Protein AF-A0A350J8J7-F1 (afdb_monomer_lite)

Sequence (220 aa):
MSDLDKEILKDENKIEEAATEAVEKVAEPVVEPVVEKVAEAAAPVAEATPVVEPVVPVTPVVPVVPVTPEPSAAPVQAAPVAPNPADLKKQQKAEQKAAKQAAKKEAKKQKKMEKLSALQDKIDACPREYKPVSTSKYFWFGVLSFLPVIGLLFTLITSIVPRNRNVKNFERAILVYYIIGIILALIAAIVFGFFFPDIAGDLALAGEYFLSDILAAFGL

Secondary structure (DSSP, 8-state):
--HHHHHHHHHHHHHHHHHHHHHHTT----------------------PPP--PPPP------------------------PPPHHHHHHHHHHHHHHHHHHHHHHHHHHHHHHHHHHHHHHHHHS-TTT----HHHHHHHHHHTTSTTHHHHHHHHHHHS-S-HHHHHHHHHHHHHHHHHHHHHHHHHHHHHHH-HHHHHHHHHHHHHHHHHHHHHTT-

Foldseek 3Di:
DDPVVVVVVVVVVVVVVVVVVVVVVPPDDDDDDDDDDDDDDDDDDDDDDDDDDDDDDDDDDDDDDDDDDDDDDDDDDDDPPDDDPVVVVVVVVVVVVVVVVVVVVVVVVVVVVVVVVVVVVVLVPDDPQARDDDPVVLVVLVVQLVPPPRNLVVLVCQLPPDSHPVSNVSSVVSVVVVVVVVVVVVVVLVVCCVVPVVVSVVVVVVVVVVVVVVCVVVVD

Radius of gyration: 36.57 Å; chains: 1; bounding box: 90×92×70 Å

pLDDT: mean 73.04, std 22.28, range [28.84, 96.62]

Structure (mmCIF, N/CA/C/O backbone):
data_AF-A0A350J8J7-F1
#
_entry.id   AF-A0A350J8J7-F1
#
loop_
_atom_site.group_PDB
_atom_site.id
_atom_site.type_symbol
_atom_site.label_atom_id
_atom_site.label_alt_id
_atom_site.label_comp_id
_atom_site.label_asym_id
_atom_site.label_entity_id
_atom_site.label_seq_id
_atom_site.pdbx_PDB_ins_code
_atom_site.Cartn_x
_atom_site.Cartn_y
_atom_site.Cartn_z
_atom_site.occupancy
_atom_site.B_iso_or_equiv
_atom_site.auth_seq_id
_atom_site.auth_comp_id
_atom_site.auth_asym_id
_atom_site.auth_atom_id
_atom_site.pdbx_PDB_model_num
ATOM 1 N N . MET A 1 1 ? 17.538 -36.735 16.986 1.00 52.78 1 MET A N 1
ATOM 2 C CA . MET A 1 1 ? 16.287 -35.968 16.846 1.00 52.78 1 MET A CA 1
ATOM 3 C C . MET A 1 1 ? 15.671 -35.907 18.224 1.00 52.78 1 MET A C 1
ATOM 5 O O . MET A 1 1 ? 15.251 -36.936 18.742 1.00 52.78 1 MET A O 1
ATOM 9 N N . SER A 1 2 ? 15.841 -34.759 18.864 1.00 58.22 2 SER A N 1
ATOM 10 C CA . SER A 1 2 ? 15.490 -34.482 20.259 1.00 58.22 2 SER A CA 1
ATOM 11 C C . SER A 1 2 ? 13.974 -34.436 20.427 1.00 58.22 2 SER A C 1
ATOM 13 O O . SER A 1 2 ? 13.268 -34.100 19.481 1.00 58.22 2 SER A O 1
ATOM 15 N N . ASP A 1 3 ? 13.460 -34.723 21.624 1.00 58.66 3 ASP A N 1
ATOM 16 C CA . ASP A 1 3 ? 12.018 -34.635 21.913 1.00 58.66 3 ASP A CA 1
ATOM 17 C C . ASP A 1 3 ? 11.432 -33.233 21.643 1.00 58.66 3 ASP A C 1
ATOM 19 O O . ASP A 1 3 ? 10.264 -33.117 21.282 1.00 58.66 3 ASP A O 1
ATOM 23 N N . LEU A 1 4 ? 12.273 -32.191 21.671 1.00 55.25 4 LEU A N 1
ATOM 24 C CA . LEU A 1 4 ? 11.923 -30.825 21.263 1.00 55.25 4 LEU A CA 1
ATOM 25 C C . LEU A 1 4 ? 11.538 -30.711 19.775 1.00 55.25 4 LEU A C 1
ATOM 27 O O . LEU A 1 4 ? 10.639 -29.953 19.423 1.00 55.25 4 LEU A O 1
ATOM 31 N N . ASP A 1 5 ? 12.180 -31.488 18.898 1.00 59.91 5 ASP A N 1
ATOM 32 C CA . ASP A 1 5 ? 11.921 -31.442 17.453 1.00 59.91 5 ASP A CA 1
ATOM 33 C C . ASP A 1 5 ? 10.560 -32.072 17.116 1.00 59.91 5 ASP A C 1
ATOM 35 O O . ASP A 1 5 ? 9.917 -31.710 16.132 1.00 59.91 5 ASP A O 1
ATOM 39 N N . LYS A 1 6 ? 10.090 -33.005 17.957 1.00 59.75 6 LYS A N 1
ATOM 40 C CA . LYS A 1 6 ? 8.782 -33.655 17.800 1.00 59.75 6 LYS A CA 1
ATOM 41 C C . LYS A 1 6 ? 7.627 -32.785 18.287 1.00 59.75 6 LYS A C 1
ATOM 43 O O . LYS A 1 6 ? 6.533 -32.913 17.744 1.00 59.75 6 LYS A O 1
ATOM 48 N N . GLU A 1 7 ? 7.842 -31.925 19.282 1.00 59.16 7 GLU A N 1
ATOM 49 C CA . GLU A 1 7 ? 6.815 -30.974 19.730 1.00 59.16 7 GLU A CA 1
ATOM 50 C C . GLU A 1 7 ? 6.611 -29.843 18.719 1.00 59.16 7 GLU A C 1
ATOM 52 O O . GLU A 1 7 ? 5.468 -29.537 18.387 1.00 59.16 7 GLU A O 1
ATOM 57 N N . ILE A 1 8 ? 7.691 -29.317 18.130 1.00 56.97 8 ILE A N 1
ATOM 58 C CA . ILE A 1 8 ? 7.609 -28.260 17.108 1.00 56.97 8 ILE A CA 1
ATOM 59 C C . ILE A 1 8 ? 6.834 -28.746 15.870 1.00 56.97 8 ILE A C 1
ATOM 61 O O . ILE A 1 8 ? 5.927 -28.063 15.400 1.00 56.97 8 ILE A O 1
ATOM 65 N N . LEU A 1 9 ? 7.093 -29.976 15.409 1.00 58.12 9 LEU A N 1
ATOM 66 C CA . LEU A 1 9 ? 6.351 -30.589 14.295 1.00 58.12 9 LEU A CA 1
ATOM 67 C C . LEU A 1 9 ? 4.872 -30.863 14.619 1.00 58.12 9 LEU A C 1
ATOM 69 O O . LEU A 1 9 ? 4.034 -30.944 13.718 1.00 58.12 9 LEU A O 1
ATOM 73 N N . LYS A 1 10 ? 4.529 -31.035 15.900 1.00 59.16 10 LYS A N 1
ATOM 74 C CA . LYS A 1 10 ? 3.146 -31.272 16.330 1.00 59.16 10 LYS A CA 1
ATOM 75 C C . LYS A 1 10 ? 2.338 -29.977 16.371 1.00 59.16 10 LYS A C 1
ATOM 77 O O . LYS A 1 10 ? 1.145 -30.005 16.067 1.00 59.16 10 LYS A O 1
ATOM 82 N N . ASP A 1 11 ? 2.988 -28.864 16.697 1.00 58.16 11 ASP A N 1
ATOM 83 C CA . ASP A 1 11 ? 2.373 -27.540 16.674 1.00 58.16 11 ASP A CA 1
ATOM 84 C C . ASP A 1 11 ? 2.196 -27.007 15.243 1.00 58.16 11 ASP A C 1
ATOM 86 O O . ASP A 1 11 ? 1.165 -26.400 14.958 1.00 58.16 11 ASP A O 1
ATOM 90 N N . GLU A 1 12 ? 3.110 -27.304 14.311 1.00 58.38 12 GLU A N 1
ATOM 91 C CA . GLU A 1 12 ? 2.966 -26.908 12.897 1.00 58.38 12 GLU A CA 1
ATOM 92 C C . GLU A 1 12 ? 1.774 -27.595 12.206 1.00 58.38 12 GLU A C 1
ATOM 94 O O . GLU A 1 12 ? 0.941 -26.917 11.604 1.00 58.38 12 GLU A O 1
ATOM 99 N N . ASN A 1 13 ? 1.603 -28.910 12.387 1.00 59.44 13 ASN A N 1
ATOM 100 C CA . ASN A 1 13 ? 0.469 -29.644 11.803 1.00 59.44 13 ASN A CA 1
ATOM 101 C C . ASN A 1 13 ? -0.892 -29.182 12.355 1.00 59.44 13 ASN A C 1
ATOM 103 O O . ASN A 1 13 ? -1.894 -29.175 11.642 1.00 59.44 13 ASN A O 1
ATOM 107 N N . LYS A 1 14 ? -0.936 -28.747 13.619 1.00 58.66 14 LYS A N 1
ATOM 108 C CA . LYS A 1 14 ? -2.163 -28.240 14.251 1.00 58.66 14 LYS A CA 1
ATOM 109 C C . LYS A 1 14 ? -2.559 -26.853 13.731 1.00 58.66 14 LYS A C 1
ATOM 111 O O . LYS A 1 14 ? -3.736 -26.493 13.765 1.00 58.66 14 LYS A O 1
ATOM 116 N N . ILE A 1 15 ? -1.587 -26.068 13.265 1.00 58.16 15 ILE A N 1
ATOM 117 C CA . ILE A 1 15 ? -1.818 -24.747 12.673 1.00 58.16 15 ILE A CA 1
ATOM 118 C C . ILE A 1 15 ? -2.313 -24.882 11.225 1.00 58.16 15 ILE A C 1
ATOM 120 O O . ILE A 1 15 ? -3.185 -24.111 10.823 1.00 58.16 15 ILE A O 1
ATOM 124 N N . GLU A 1 16 ? -1.831 -25.872 10.466 1.00 58.66 16 GLU A N 1
ATOM 125 C CA . GLU A 1 16 ? -2.330 -26.142 9.109 1.00 58.66 16 GLU A CA 1
ATOM 126 C C . GLU A 1 16 ? -3.774 -26.663 9.106 1.00 58.66 16 GLU A C 1
ATOM 128 O O . GLU A 1 16 ? -4.594 -26.153 8.344 1.00 58.66 16 GLU A O 1
ATOM 133 N N . GLU A 1 17 ? -4.129 -27.579 10.015 1.00 58.22 17 GLU A N 1
ATOM 134 C CA . GLU A 1 17 ? -5.491 -28.132 10.108 1.00 58.22 17 GLU A CA 1
ATOM 135 C C . GLU A 1 17 ? -6.536 -27.044 10.444 1.00 58.22 17 GLU A C 1
ATOM 137 O O . GLU A 1 17 ? -7.611 -26.976 9.837 1.00 58.22 17 GLU A O 1
ATOM 142 N N . ALA A 1 18 ? -6.181 -26.111 11.337 1.00 55.72 18 ALA A N 1
ATOM 143 C CA . ALA A 1 18 ? -7.028 -24.973 11.702 1.00 55.72 18 ALA A CA 1
ATOM 144 C C . ALA A 1 18 ? -7.159 -23.924 10.579 1.00 55.72 18 ALA A C 1
ATOM 146 O O . ALA A 1 18 ? -8.168 -23.218 10.503 1.00 55.72 18 ALA A O 1
ATOM 147 N N . ALA A 1 19 ? -6.156 -23.809 9.703 1.00 53.38 19 ALA A N 1
ATOM 148 C CA . ALA A 1 19 ? -6.194 -22.903 8.559 1.00 53.38 19 ALA A CA 1
ATOM 149 C C . ALA A 1 19 ? -7.082 -23.449 7.429 1.00 53.38 19 ALA A C 1
ATOM 151 O O . ALA A 1 19 ? -7.817 -22.678 6.812 1.00 53.38 19 ALA A O 1
ATOM 152 N N . THR A 1 20 ? -7.084 -24.764 7.199 1.00 56.78 20 THR A N 1
ATOM 153 C CA . THR A 1 20 ? -7.963 -25.402 6.208 1.00 56.78 20 THR A CA 1
ATOM 154 C C . THR A 1 20 ? -9.441 -25.349 6.603 1.00 56.78 20 THR A C 1
ATOM 156 O O . THR A 1 20 ? -10.277 -25.024 5.761 1.00 56.78 20 THR A O 1
ATOM 159 N N . GLU A 1 21 ? -9.774 -25.529 7.888 1.00 55.16 21 GLU A N 1
ATOM 160 C CA . GLU A 1 21 ? -11.167 -25.439 8.367 1.00 55.16 21 GLU A CA 1
ATOM 161 C C . GLU A 1 21 ? -11.744 -24.010 8.256 1.00 55.16 21 GLU A C 1
ATOM 163 O O . GLU A 1 21 ? -12.949 -23.809 8.080 1.00 55.16 21 GLU A O 1
ATOM 168 N N . ALA A 1 22 ? -10.885 -22.988 8.332 1.00 53.41 22 ALA A N 1
ATOM 169 C CA . ALA A 1 22 ? -11.286 -21.590 8.196 1.00 53.41 22 ALA A CA 1
ATOM 170 C C . ALA A 1 22 ? -11.559 -21.177 6.738 1.00 53.41 22 ALA A C 1
ATOM 172 O O . ALA A 1 22 ? -12.365 -20.276 6.506 1.00 53.41 22 ALA A O 1
ATOM 173 N N . VAL A 1 23 ? -10.921 -21.830 5.760 1.00 56.59 23 VAL A N 1
ATOM 174 C CA . VAL A 1 23 ? -11.115 -21.541 4.328 1.00 56.59 23 VAL A CA 1
ATOM 175 C C . VAL A 1 23 ? -12.390 -22.203 3.792 1.00 56.59 23 VAL A C 1
ATOM 177 O O . VAL A 1 23 ? -13.083 -21.606 2.971 1.00 56.59 23 VAL A O 1
ATOM 180 N N . GLU A 1 24 ? -12.774 -23.369 4.319 1.00 54.50 24 GLU A N 1
ATOM 181 C CA . GLU A 1 24 ? -13.994 -24.082 3.903 1.00 54.50 24 GLU A CA 1
ATOM 182 C C . GLU A 1 24 ? -15.292 -23.363 4.326 1.00 54.50 24 GLU A C 1
ATOM 184 O O . GLU A 1 24 ? -16.303 -23.437 3.634 1.00 54.50 24 GLU A O 1
ATOM 189 N N . LYS A 1 25 ? -15.269 -22.567 5.405 1.00 49.62 25 LYS A N 1
ATOM 190 C CA . LYS A 1 25 ? -16.448 -21.817 5.893 1.00 49.62 25 LYS A CA 1
ATOM 191 C C . LYS A 1 25 ? -16.726 -20.490 5.172 1.00 49.62 25 LYS A C 1
ATOM 193 O O . LYS A 1 25 ? -17.724 -19.844 5.485 1.00 49.62 25 LYS A O 1
ATOM 198 N N . VAL A 1 26 ? -15.868 -20.054 4.246 1.00 50.62 26 VAL A N 1
ATOM 199 C CA . VAL A 1 26 ? -15.986 -18.739 3.572 1.00 50.62 26 VAL A CA 1
ATOM 200 C C . VAL A 1 26 ? -16.411 -18.864 2.100 1.00 50.62 26 VAL A C 1
ATOM 202 O O . VAL A 1 26 ? -16.720 -17.865 1.453 1.00 50.62 26 VAL A O 1
ATOM 205 N N . ALA A 1 27 ? -16.498 -20.082 1.568 1.00 47.88 27 ALA A N 1
ATOM 206 C CA . ALA A 1 27 ? -16.893 -20.329 0.188 1.00 47.88 27 ALA A CA 1
ATOM 207 C C . ALA A 1 27 ? -18.404 -20.593 0.063 1.00 47.88 27 ALA A C 1
ATOM 209 O O . ALA A 1 27 ? -18.808 -21.740 -0.042 1.00 47.88 27 ALA A O 1
ATOM 210 N N . GLU A 1 28 ? -19.231 -19.542 0.039 1.00 43.09 28 GLU A N 1
ATOM 211 C CA . GLU A 1 28 ? -20.456 -19.504 -0.784 1.00 43.09 28 GLU A CA 1
ATOM 212 C C . GLU A 1 28 ? -20.940 -18.043 -1.003 1.00 43.09 28 GLU A C 1
ATOM 214 O O . GLU A 1 28 ? -20.722 -17.185 -0.143 1.00 43.09 28 GLU A O 1
ATOM 219 N N . PRO A 1 29 ? -21.505 -17.710 -2.184 1.00 48.25 29 PRO A N 1
ATOM 220 C CA . PRO A 1 29 ? -21.285 -16.423 -2.850 1.00 48.25 29 PRO A CA 1
ATOM 221 C C . PRO A 1 29 ? -22.453 -15.430 -2.721 1.00 48.25 29 PRO A C 1
ATOM 223 O O . PRO A 1 29 ? -23.619 -15.815 -2.724 1.00 48.25 29 PRO A O 1
ATOM 226 N N . VAL A 1 30 ? -22.152 -14.126 -2.740 1.00 35.06 30 VAL A N 1
ATOM 227 C CA . VAL A 1 30 ? -23.138 -13.078 -3.062 1.00 35.06 30 VAL A CA 1
ATOM 228 C C . VAL A 1 30 ? -22.638 -12.310 -4.280 1.00 35.06 30 VAL A C 1
ATOM 230 O O . VAL A 1 30 ? -21.729 -11.488 -4.194 1.00 35.06 30 VAL A O 1
ATOM 233 N N . VAL A 1 31 ? -23.235 -12.634 -5.424 1.00 44.94 31 VAL A N 1
ATOM 234 C CA . VAL A 1 31 ? -23.129 -11.914 -6.693 1.00 44.94 31 VAL A CA 1
ATOM 235 C C . VAL A 1 31 ? -24.450 -11.183 -6.895 1.00 44.94 31 VAL A C 1
ATOM 237 O O . VAL A 1 31 ? -25.472 -11.850 -7.000 1.00 44.94 31 VAL A O 1
ATOM 240 N N . GLU A 1 32 ? -24.431 -9.856 -7.023 1.00 43.59 32 GLU A N 1
ATOM 241 C CA . GLU A 1 32 ? -25.432 -9.122 -7.811 1.00 43.59 32 GLU A CA 1
ATOM 242 C C . GLU A 1 32 ? -24.748 -7.967 -8.586 1.00 43.59 32 GLU A C 1
ATOM 244 O O . GLU A 1 32 ? -23.938 -7.244 -7.996 1.00 43.59 32 GLU A O 1
ATOM 249 N N . PRO A 1 33 ? -25.011 -7.813 -9.904 1.00 52.56 33 PRO A N 1
ATOM 250 C CA . PRO A 1 33 ? -24.432 -6.780 -10.775 1.00 52.56 33 PRO A CA 1
ATOM 251 C C . PRO A 1 33 ? -25.429 -5.633 -11.082 1.00 52.56 33 PRO A C 1
ATOM 253 O O . PRO A 1 33 ? -26.502 -5.593 -10.492 1.00 52.56 33 PRO A O 1
ATOM 256 N N . VAL A 1 34 ? -25.091 -4.777 -12.073 1.00 32.94 34 VAL A N 1
ATOM 257 C CA . VAL A 1 34 ? -25.872 -3.679 -12.729 1.00 32.94 34 VAL A CA 1
ATOM 258 C C . VAL A 1 34 ? -25.389 -2.277 -12.283 1.00 32.94 34 VAL A C 1
ATOM 260 O O . VAL A 1 34 ? -25.820 -1.759 -11.261 1.00 32.94 34 VAL A O 1
ATOM 263 N N . VAL A 1 35 ? -24.308 -1.702 -12.850 1.00 36.72 35 VAL A N 1
ATOM 264 C CA . VAL A 1 35 ? -24.212 -0.914 -14.120 1.00 36.72 35 VAL A CA 1
ATOM 265 C C . VAL A 1 35 ? -25.431 0.017 -14.284 1.00 36.72 35 VAL A C 1
ATOM 267 O O . VAL A 1 35 ? -26.544 -0.464 -14.367 1.00 36.72 35 VAL A O 1
ATOM 270 N N . GLU A 1 36 ? -25.351 1.351 -14.263 1.00 34.03 36 GLU A N 1
ATOM 271 C CA . GLU A 1 36 ? -25.039 2.178 -15.440 1.00 34.03 36 GLU A CA 1
ATOM 272 C C . GLU A 1 36 ? -25.497 3.633 -15.154 1.00 34.03 36 GLU A C 1
ATOM 274 O O . GLU A 1 36 ? -26.687 3.860 -14.943 1.00 34.03 36 GLU A O 1
ATOM 279 N N . LYS A 1 37 ? -24.581 4.616 -15.120 1.00 31.23 37 LYS A N 1
ATOM 280 C CA . LYS A 1 37 ? -24.740 5.945 -15.760 1.00 31.23 37 LYS A CA 1
ATOM 281 C C . LYS A 1 37 ? -23.500 6.818 -15.542 1.00 31.23 37 LYS A C 1
ATOM 283 O O . LYS A 1 37 ? -23.357 7.503 -14.533 1.00 31.23 37 LYS A O 1
ATOM 288 N N . VAL A 1 38 ? -22.630 6.813 -16.545 1.00 35.03 38 VAL A N 1
ATOM 289 C CA . VAL A 1 38 ? -21.702 7.904 -16.850 1.00 35.03 38 VAL A CA 1
ATOM 290 C C . VAL A 1 38 ? -22.129 8.447 -18.209 1.00 35.03 38 VAL A C 1
ATOM 292 O O . VAL A 1 38 ? -22.192 7.682 -19.164 1.00 35.03 38 VAL A O 1
ATOM 295 N N . ALA A 1 39 ? -22.444 9.737 -18.267 1.00 29.66 39 ALA A N 1
ATOM 296 C CA . ALA A 1 39 ? -22.345 10.609 -19.440 1.00 29.66 39 ALA A CA 1
ATOM 297 C C . ALA A 1 39 ? -22.513 12.044 -18.896 1.00 29.66 39 ALA A C 1
ATOM 299 O O . ALA A 1 39 ? -23.528 12.332 -18.267 1.00 29.66 39 ALA A O 1
ATOM 300 N N . GLU A 1 40 ? -21.443 12.847 -18.839 1.00 30.19 40 GLU A N 1
ATOM 301 C CA . GLU A 1 40 ? -21.053 13.794 -19.912 1.00 30.19 40 GLU A CA 1
ATOM 302 C C . GLU A 1 40 ? -21.729 15.167 -19.655 1.00 30.19 40 GLU A C 1
ATOM 304 O O . GLU A 1 40 ? -22.917 15.206 -19.374 1.00 30.19 40 GLU A O 1
ATOM 309 N N . ALA A 1 41 ? -21.110 16.351 -19.645 1.00 28.84 41 ALA A N 1
ATOM 310 C CA . ALA A 1 41 ? -19.789 16.851 -20.018 1.00 28.84 41 ALA A CA 1
ATOM 311 C C . ALA A 1 41 ? -19.555 18.251 -19.390 1.00 28.84 41 ALA A C 1
ATOM 313 O O . ALA A 1 41 ? -20.480 18.885 -18.887 1.00 28.84 41 ALA A O 1
ATOM 314 N N . ALA A 1 42 ? -18.321 18.734 -19.586 1.00 31.86 42 ALA A N 1
ATOM 315 C CA . ALA A 1 42 ? -17.914 20.132 -19.789 1.00 31.86 42 ALA A CA 1
ATOM 316 C C . ALA A 1 42 ? -17.570 21.003 -18.560 1.00 31.86 42 ALA A C 1
ATOM 318 O O . ALA A 1 42 ? -18.421 21.567 -17.879 1.00 31.86 42 ALA A O 1
ATOM 319 N N . ALA A 1 43 ? -16.256 21.185 -18.375 1.00 34.03 43 ALA A N 1
ATOM 320 C CA . ALA A 1 43 ? -15.627 22.350 -17.742 1.00 34.03 43 ALA A CA 1
ATOM 321 C C . ALA A 1 43 ? -15.845 23.625 -18.610 1.00 34.03 43 ALA A C 1
ATOM 323 O O . ALA A 1 43 ? -16.218 23.470 -19.777 1.00 34.03 43 ALA A O 1
ATOM 324 N N . PRO A 1 44 ? -15.608 24.868 -18.117 1.00 40.50 44 PRO A N 1
ATOM 325 C CA . PRO A 1 44 ? -14.237 25.349 -17.867 1.00 40.50 44 PRO A CA 1
ATOM 326 C C . PRO A 1 44 ? -14.032 26.317 -16.667 1.00 40.50 44 PRO A C 1
ATOM 328 O O . PRO A 1 44 ? -14.911 27.079 -16.290 1.00 40.50 44 PRO A O 1
ATOM 331 N N . VAL A 1 45 ? -12.800 26.280 -16.136 1.00 36.97 45 VAL A N 1
ATOM 332 C CA . VAL A 1 45 ? -11.922 27.389 -15.677 1.00 36.97 45 VAL A CA 1
ATOM 333 C C . VAL A 1 45 ? -12.520 28.549 -14.851 1.00 36.97 45 VAL A C 1
ATOM 335 O O . VAL A 1 45 ? -13.214 29.398 -15.395 1.00 36.97 45 VAL A O 1
ATOM 338 N N . ALA A 1 46 ? -12.070 28.696 -13.593 1.00 32.34 46 ALA A N 1
ATOM 339 C CA . ALA A 1 46 ? -11.724 29.998 -12.998 1.00 32.34 46 ALA A CA 1
ATOM 340 C C . ALA A 1 46 ? -10.879 29.848 -11.714 1.00 32.34 46 ALA A C 1
ATOM 342 O O . ALA A 1 46 ? -11.243 29.176 -10.753 1.00 32.34 46 ALA A O 1
ATOM 343 N N . GLU A 1 47 ? -9.738 30.514 -11.761 1.00 32.00 47 GLU A N 1
ATOM 344 C CA . GLU A 1 47 ? -8.758 30.866 -10.740 1.00 32.00 47 GLU A CA 1
ATOM 345 C C . GLU A 1 47 ? -9.358 31.785 -9.651 1.00 32.00 47 GLU A C 1
ATOM 347 O O . GLU A 1 47 ? -10.017 32.759 -9.999 1.00 32.00 47 GLU A O 1
ATOM 352 N N . ALA A 1 48 ? -9.141 31.500 -8.355 1.00 32.62 48 ALA A N 1
ATOM 353 C CA . ALA A 1 48 ? -9.047 32.505 -7.277 1.00 32.62 48 ALA A CA 1
ATOM 354 C C . ALA A 1 48 ? -8.782 31.867 -5.895 1.00 32.62 48 ALA A C 1
ATOM 356 O O . ALA A 1 48 ? -9.507 31.002 -5.410 1.00 32.62 48 AL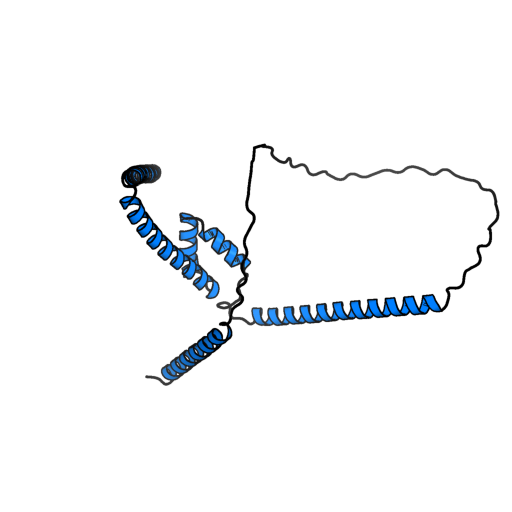A A O 1
ATOM 357 N N . THR A 1 49 ? -7.733 32.362 -5.252 1.00 35.81 49 THR A N 1
ATOM 358 C CA . THR A 1 49 ? -7.257 32.130 -3.879 1.00 35.81 49 THR A CA 1
ATOM 359 C C . THR A 1 49 ? -8.259 32.541 -2.783 1.00 35.81 49 THR A C 1
ATOM 361 O O . THR A 1 49 ? -8.857 33.610 -2.915 1.00 35.81 49 THR A O 1
ATOM 364 N N . PRO A 1 50 ? -8.378 31.825 -1.643 1.00 38.25 50 PRO A N 1
ATOM 365 C CA . PRO A 1 50 ? -9.076 32.343 -0.468 1.00 38.25 50 PRO A CA 1
ATOM 366 C C . PRO A 1 50 ? -8.136 33.067 0.512 1.00 38.25 50 PRO A C 1
ATOM 368 O O . PRO A 1 50 ? -7.118 32.540 0.960 1.00 38.25 50 PRO A O 1
ATOM 371 N N . VAL A 1 51 ? -8.545 34.293 0.835 1.00 37.75 51 VAL A N 1
ATOM 372 C CA . VAL A 1 51 ? -7.984 35.241 1.803 1.00 37.75 51 VAL A CA 1
ATOM 373 C C . VAL A 1 51 ? -8.197 34.753 3.243 1.00 37.75 51 VAL A C 1
ATOM 375 O O . VAL A 1 51 ? -9.260 34.238 3.587 1.00 37.75 51 VAL A O 1
ATOM 378 N N . VAL A 1 52 ? -7.180 34.948 4.085 1.00 41.00 52 VAL A N 1
ATOM 379 C CA . VAL A 1 52 ? -7.179 34.703 5.535 1.00 41.00 52 VAL A CA 1
ATOM 380 C C . VAL A 1 52 ? -7.249 36.048 6.259 1.00 41.00 52 VAL A C 1
ATOM 382 O O . VAL A 1 52 ? -6.325 36.840 6.116 1.00 41.00 52 VAL A O 1
ATOM 385 N N . GLU A 1 53 ? -8.268 36.271 7.092 1.00 42.38 53 GLU A N 1
ATOM 386 C CA . GLU A 1 53 ? -8.233 37.258 8.187 1.00 42.38 53 GLU A CA 1
ATOM 387 C C . GLU A 1 53 ? -9.034 36.747 9.407 1.00 42.38 53 GLU A C 1
ATOM 389 O O . GLU A 1 53 ? -10.194 36.355 9.252 1.00 42.38 53 GLU A O 1
ATOM 394 N N . PRO A 1 54 ? -8.456 36.736 10.627 1.00 42.50 54 PRO A N 1
ATOM 395 C CA . PRO A 1 54 ? -9.188 36.520 11.875 1.00 42.50 54 PRO A CA 1
ATOM 396 C C . PRO A 1 54 ? -9.514 37.842 12.600 1.00 42.50 54 PRO A C 1
ATOM 398 O O . PRO A 1 54 ? -8.648 38.689 12.812 1.00 42.50 54 PRO A O 1
ATOM 401 N N . VAL A 1 55 ? -10.770 37.984 13.039 1.00 38.59 55 VAL A N 1
ATOM 402 C CA . VAL A 1 55 ? -11.304 39.148 13.772 1.00 38.59 55 VAL A CA 1
ATOM 403 C C . VAL A 1 55 ? -11.135 38.983 15.292 1.00 38.59 55 VAL A C 1
ATOM 405 O O . VAL A 1 55 ? -11.427 37.931 15.861 1.00 38.59 55 VAL A O 1
ATOM 408 N N . VAL A 1 56 ? -10.672 40.059 15.933 1.00 44.22 56 VAL A N 1
ATOM 409 C CA . VAL A 1 56 ? -10.379 40.254 17.369 1.00 44.22 56 VAL A CA 1
ATOM 410 C C . VAL A 1 56 ? -11.639 40.763 18.113 1.00 44.22 56 VAL A C 1
ATOM 412 O O . VAL A 1 56 ? -12.434 41.473 17.496 1.00 44.22 56 VAL A O 1
ATOM 415 N N . PRO A 1 57 ? -11.865 40.456 19.413 1.00 43.34 57 PRO A N 1
ATOM 416 C CA . PRO A 1 57 ? -13.090 40.842 20.123 1.00 43.34 57 PRO A CA 1
ATOM 417 C C . PRO A 1 57 ? -12.967 42.187 20.857 1.00 43.34 57 PRO A C 1
ATOM 419 O O . PRO A 1 57 ? -11.954 42.448 21.505 1.00 43.34 57 PRO A O 1
ATOM 422 N N . VAL A 1 58 ? -14.035 42.997 20.855 1.00 40.19 58 VAL A N 1
ATOM 423 C CA . VAL A 1 58 ? -14.185 44.153 21.760 1.00 40.19 58 VAL A CA 1
ATOM 424 C C . VAL A 1 58 ? -15.662 44.327 22.170 1.00 40.19 58 VAL A C 1
ATOM 426 O O . VAL A 1 58 ? -16.551 44.381 21.325 1.00 40.19 58 VAL A O 1
ATOM 429 N N . THR A 1 59 ? -15.918 44.386 23.481 1.00 39.53 59 THR A N 1
ATOM 430 C CA . THR A 1 59 ? -17.093 45.009 24.149 1.00 39.53 59 THR A CA 1
ATOM 431 C C . THR A 1 59 ? -16.978 46.557 24.058 1.00 39.53 59 THR A C 1
ATOM 433 O O . THR A 1 59 ? -16.021 46.991 23.419 1.00 39.53 59 THR A O 1
ATOM 436 N N . PRO A 1 60 ? -17.795 47.462 24.672 1.00 49.41 60 PRO A N 1
ATOM 437 C CA . PRO A 1 60 ? -18.995 47.373 25.538 1.00 49.41 60 PRO A CA 1
ATOM 438 C C . PRO A 1 60 ? -20.130 48.404 25.186 1.00 49.41 60 PRO A C 1
ATOM 440 O O . PRO A 1 60 ? -20.051 49.115 24.191 1.00 49.41 60 PRO A O 1
ATOM 443 N N . VAL A 1 61 ? -21.120 48.550 26.092 1.00 35.25 61 VAL A N 1
ATOM 444 C CA . VAL A 1 61 ? -21.815 49.800 26.543 1.00 35.25 61 VAL A CA 1
ATOM 445 C C . VAL A 1 61 ? -23.363 49.835 26.455 1.00 35.25 61 VAL A C 1
ATOM 447 O O . VAL A 1 61 ? -23.995 49.487 25.466 1.00 35.25 61 VAL A O 1
ATOM 450 N N . VAL A 1 62 ? -23.914 50.277 27.594 1.00 42.12 62 VAL A N 1
ATOM 451 C CA . VAL A 1 62 ? -25.287 50.512 28.099 1.00 42.12 62 VAL A CA 1
ATOM 452 C C . VAL A 1 62 ? -25.991 51.690 27.387 1.00 42.12 62 VAL A C 1
ATOM 454 O O . VAL A 1 62 ? -25.289 52.592 26.935 1.00 42.12 62 VAL A O 1
ATOM 457 N N . PRO A 1 63 ? -27.342 51.753 27.295 1.00 43.84 63 PRO A N 1
ATOM 458 C CA . PRO A 1 63 ? -28.094 52.802 28.031 1.00 43.84 63 PRO A CA 1
ATOM 459 C C . PRO A 1 63 ? -29.545 52.408 28.447 1.00 43.84 63 PRO A C 1
ATOM 461 O O . PRO A 1 63 ? -30.243 51.709 27.726 1.00 43.84 63 PRO A O 1
ATOM 464 N N . VAL A 1 64 ? -29.961 52.694 29.691 1.00 39.69 64 VAL A N 1
ATOM 465 C CA . VAL A 1 64 ? -30.837 53.809 30.163 1.00 39.69 64 VAL A CA 1
ATOM 466 C C . VAL A 1 64 ? -32.339 53.465 30.253 1.00 39.69 64 VAL A C 1
ATOM 468 O O . VAL A 1 64 ? -32.989 53.071 29.294 1.00 39.69 64 VAL A O 1
ATOM 471 N N . VAL A 1 65 ? -32.865 53.673 31.464 1.00 47.25 65 VAL A N 1
ATOM 472 C CA . VAL A 1 65 ? -34.263 53.571 31.919 1.00 47.25 65 VAL A CA 1
ATOM 473 C C . VAL A 1 65 ? -35.003 54.893 31.653 1.00 47.25 65 VAL A C 1
ATOM 475 O O . VAL A 1 65 ? -34.393 55.953 31.801 1.00 47.25 65 VAL A O 1
ATOM 478 N N . PRO A 1 66 ? -36.321 54.866 31.385 1.00 40.97 66 PRO A N 1
ATOM 479 C CA . PRO A 1 66 ? -37.213 55.846 32.013 1.00 40.97 66 PRO A CA 1
ATOM 480 C C . PRO A 1 66 ? -38.480 55.225 32.644 1.00 40.97 66 PRO A C 1
ATOM 482 O O . PRO A 1 66 ? -38.786 54.049 32.484 1.00 40.97 66 PRO A O 1
ATOM 485 N N . VAL A 1 67 ? -39.175 56.054 33.426 1.00 41.31 67 VAL A N 1
ATOM 486 C CA . VAL A 1 67 ? -40.013 55.759 34.604 1.00 41.31 67 VAL A CA 1
ATOM 487 C C . VAL A 1 67 ? -41.492 56.159 34.363 1.00 41.31 67 VAL A C 1
ATOM 489 O O . VAL A 1 67 ? -41.702 57.318 34.036 1.00 41.31 67 VAL A O 1
ATOM 492 N N . THR A 1 68 ? -42.457 55.243 34.632 1.00 42.47 68 THR A N 1
ATOM 493 C CA . THR A 1 68 ? -43.814 55.414 35.289 1.00 42.47 68 THR A CA 1
ATOM 494 C C . THR A 1 68 ? -44.904 56.310 34.618 1.00 42.47 68 THR A C 1
ATOM 496 O O . THR A 1 68 ? -44.512 57.194 33.864 1.00 42.47 68 THR A O 1
ATOM 499 N N . PRO A 1 69 ? -46.251 56.226 34.889 1.00 47.09 69 PRO A N 1
ATOM 500 C CA . PRO A 1 69 ? -47.121 55.291 35.661 1.00 47.09 69 PRO A CA 1
ATOM 501 C C . PRO A 1 69 ? -48.326 54.642 34.899 1.00 47.09 69 PRO A C 1
ATOM 503 O O . PRO A 1 69 ? -48.655 54.993 33.772 1.00 47.09 69 PRO A O 1
ATOM 506 N N . GLU A 1 70 ? -48.999 53.722 35.611 1.00 41.91 70 GLU A N 1
ATOM 507 C CA . GLU A 1 70 ? -50.335 53.077 35.456 1.00 41.91 70 GLU A CA 1
ATOM 508 C C . GLU A 1 70 ? -51.530 54.013 35.101 1.00 41.91 70 GLU A C 1
ATOM 510 O O . GLU A 1 70 ? -51.428 55.209 35.387 1.00 41.91 70 GLU A O 1
ATOM 515 N N . PRO A 1 71 ? -52.690 53.521 34.563 1.00 44.19 71 PRO A N 1
ATOM 516 C CA . PRO A 1 71 ? -53.658 52.734 35.365 1.00 44.19 71 PRO A CA 1
ATOM 517 C C . PRO A 1 71 ? -54.554 51.680 34.644 1.00 44.19 71 PRO A C 1
ATOM 519 O O . PRO A 1 71 ? -54.992 51.851 33.513 1.00 44.19 71 PRO A O 1
ATOM 522 N N . SER A 1 72 ? -54.915 50.639 35.409 1.00 42.94 72 SER A N 1
ATOM 523 C CA . SER A 1 72 ? -56.247 49.998 35.535 1.00 42.94 72 SER A CA 1
ATOM 524 C C . SER A 1 72 ? -57.075 49.606 34.289 1.00 42.94 72 SER A C 1
ATOM 526 O O . SER A 1 72 ? -57.759 50.437 33.697 1.00 42.94 72 SER A O 1
ATOM 528 N N . ALA A 1 73 ? -57.180 48.290 34.031 1.00 39.53 73 ALA A N 1
ATOM 529 C CA . ALA A 1 73 ? -58.413 47.644 33.548 1.00 39.53 73 ALA A CA 1
ATOM 530 C C . ALA A 1 73 ? -58.415 46.113 33.808 1.00 39.53 73 ALA A C 1
ATOM 532 O O . ALA A 1 73 ? -57.662 45.370 33.192 1.00 39.53 73 ALA A O 1
ATOM 533 N N . ALA A 1 74 ? -59.284 45.683 34.732 1.00 42.81 74 ALA A N 1
ATOM 534 C CA . ALA A 1 74 ? -59.982 44.389 34.878 1.00 42.81 74 ALA A CA 1
ATOM 535 C C . ALA A 1 74 ? -59.286 43.043 34.509 1.00 42.81 74 ALA A C 1
ATOM 537 O O . ALA A 1 74 ? -59.035 42.772 33.335 1.00 42.81 74 ALA A O 1
ATOM 538 N N . PRO A 1 75 ? -59.148 42.083 35.454 1.00 43.22 75 PRO A N 1
ATOM 539 C CA . PRO A 1 75 ? -58.845 40.695 35.117 1.00 43.22 75 PRO A CA 1
ATOM 540 C C . PRO A 1 75 ? -60.125 39.961 34.684 1.00 43.22 75 PRO A C 1
ATOM 542 O O . PRO A 1 75 ? -61.004 39.674 35.498 1.00 43.22 75 PRO A O 1
ATOM 545 N N . VAL A 1 76 ? -60.227 39.618 33.399 1.00 46.34 76 VAL A N 1
ATOM 546 C CA . VAL A 1 76 ? -61.210 38.633 32.927 1.00 46.34 76 VAL A CA 1
ATOM 547 C C . VAL A 1 76 ? -60.740 37.254 33.387 1.00 46.34 76 VAL A C 1
ATOM 549 O O . VAL A 1 76 ? -59.709 36.749 32.946 1.00 46.34 76 VAL A O 1
ATOM 552 N N . GLN A 1 77 ? -61.495 36.661 34.310 1.00 47.34 77 GLN A N 1
ATOM 553 C CA . GLN A 1 77 ? -61.328 35.288 34.773 1.00 47.34 77 GLN A CA 1
ATOM 554 C C . GLN A 1 77 ? -61.504 34.317 33.596 1.00 47.34 77 GLN A C 1
ATOM 556 O O . GLN A 1 77 ? -62.623 34.036 33.171 1.00 47.34 77 GLN A O 1
ATOM 561 N N . ALA A 1 78 ? -60.398 33.779 33.083 1.00 46.62 78 ALA A N 1
ATOM 562 C CA . ALA A 1 78 ? -60.413 32.557 32.292 1.00 46.62 78 ALA A CA 1
ATOM 563 C C . ALA A 1 78 ? -60.391 31.367 33.262 1.00 46.62 78 ALA A C 1
ATOM 565 O O . ALA A 1 78 ? -59.439 31.177 34.018 1.00 46.62 78 ALA A O 1
ATOM 566 N N . ALA A 1 79 ? -61.482 30.606 33.273 1.00 47.94 79 ALA A N 1
ATOM 567 C CA . ALA A 1 79 ? -61.654 29.420 34.097 1.00 47.94 79 ALA A CA 1
ATOM 568 C C . ALA A 1 79 ? -60.515 28.395 33.877 1.00 47.94 79 ALA A C 1
ATOM 570 O O . ALA A 1 79 ? -60.125 28.157 32.730 1.00 47.94 79 ALA A O 1
ATOM 571 N N . PRO A 1 80 ? -60.001 27.737 34.934 1.00 49.28 80 PRO A N 1
ATOM 572 C CA . PRO A 1 80 ? -59.065 26.633 34.788 1.00 49.28 80 PRO A CA 1
ATOM 573 C C . PRO A 1 80 ? -59.820 25.426 34.218 1.00 49.28 80 PRO A C 1
ATOM 575 O O . PRO A 1 80 ? -60.559 24.743 34.926 1.00 49.28 80 PRO A O 1
ATOM 578 N N . VAL A 1 81 ? -59.659 25.164 32.920 1.00 56.75 81 VAL A N 1
ATOM 579 C CA . VAL A 1 81 ? -60.106 23.907 32.312 1.00 56.75 81 VAL A CA 1
ATOM 580 C C . VAL A 1 81 ? -59.285 22.787 32.947 1.00 56.75 81 VAL A C 1
ATOM 582 O O . VAL A 1 81 ? -58.093 22.642 32.682 1.00 56.75 81 VAL A O 1
ATOM 585 N N . ALA A 1 82 ? -59.918 22.028 33.840 1.00 64.56 82 ALA A N 1
ATOM 586 C CA . ALA A 1 82 ? -59.326 20.848 34.447 1.00 64.56 82 ALA A CA 1
ATOM 587 C C . ALA A 1 82 ? -58.909 19.851 33.344 1.00 64.56 82 ALA A C 1
ATOM 589 O O . ALA A 1 82 ? -59.704 19.587 32.436 1.00 64.56 82 ALA A O 1
ATOM 590 N N . PRO A 1 83 ? -57.686 19.288 33.386 1.00 57.03 83 PRO A N 1
ATOM 591 C CA . PRO A 1 83 ? -57.231 18.333 32.383 1.00 57.03 83 PRO A CA 1
ATOM 592 C C . PRO A 1 83 ? -58.120 17.083 32.393 1.00 57.03 83 PRO A C 1
ATOM 594 O O . PRO A 1 83 ? -58.330 16.451 33.429 1.00 57.03 83 PRO A O 1
ATOM 597 N N . ASN A 1 84 ? -58.652 16.725 31.224 1.00 65.12 84 ASN A N 1
ATOM 598 C CA . ASN A 1 84 ? -59.536 15.579 31.045 1.00 65.12 84 ASN A CA 1
ATOM 599 C C . ASN A 1 84 ? -58.767 14.266 31.354 1.00 65.12 84 ASN A C 1
ATOM 601 O O . ASN A 1 84 ? -57.675 14.056 30.814 1.00 65.12 84 ASN A O 1
ATOM 605 N N . PRO A 1 85 ? -59.286 13.346 32.192 1.00 63.19 85 PRO A N 1
ATOM 606 C CA . PRO A 1 85 ? -58.598 12.107 32.598 1.00 63.19 85 PRO A CA 1
ATOM 607 C C . PRO A 1 85 ? -58.148 11.184 31.447 1.00 63.19 85 PRO A C 1
ATOM 609 O O . PRO A 1 85 ? -57.281 10.326 31.646 1.00 63.19 85 PRO A O 1
ATOM 612 N N . ALA A 1 86 ? -58.699 11.347 30.241 1.00 63.16 86 ALA A N 1
ATOM 613 C CA . ALA A 1 86 ? -58.266 10.624 29.045 1.00 63.16 86 ALA A CA 1
ATOM 614 C C . ALA A 1 86 ? -56.893 11.091 28.510 1.00 63.16 86 ALA A C 1
ATOM 616 O O . ALA A 1 86 ? -56.103 10.261 28.049 1.00 63.16 86 ALA A O 1
ATOM 617 N N . ASP A 1 87 ? -56.569 12.382 28.627 1.00 66.50 87 ASP A N 1
ATOM 618 C CA . ASP A 1 87 ? -55.314 12.957 28.124 1.00 66.50 87 ASP A CA 1
ATOM 619 C C . ASP A 1 87 ? -54.124 12.621 29.037 1.00 66.50 87 ASP A C 1
ATOM 621 O O . ASP A 1 87 ? -53.036 12.296 28.554 1.00 66.50 87 ASP A O 1
ATOM 625 N N . LEU A 1 88 ? -54.362 12.537 30.352 1.00 67.94 88 LEU A N 1
ATOM 626 C CA . LEU A 1 88 ? -53.379 12.102 31.355 1.00 67.94 88 LEU A CA 1
ATOM 627 C C . LEU A 1 88 ? -52.905 10.655 31.128 1.00 67.94 88 LEU A C 1
ATOM 629 O O . LEU A 1 88 ? -51.706 10.374 31.167 1.00 67.94 88 LEU A O 1
ATOM 633 N N . LYS A 1 89 ? -53.815 9.721 30.808 1.00 77.12 89 LYS A N 1
ATOM 634 C CA . LYS A 1 89 ? -53.444 8.322 30.501 1.00 77.12 89 LYS A CA 1
ATOM 635 C C . LYS A 1 89 ? -52.641 8.197 29.201 1.00 77.12 89 LYS A C 1
ATOM 637 O O . LYS A 1 89 ? -51.781 7.319 29.084 1.00 77.12 89 LYS A O 1
ATOM 642 N N . LYS A 1 90 ? -52.909 9.056 28.213 1.00 77.88 90 LYS A N 1
ATOM 643 C CA . LYS A 1 90 ? -52.196 9.062 26.927 1.00 77.88 90 LYS A CA 1
ATOM 644 C C . LYS A 1 90 ? -50.784 9.641 27.080 1.00 77.88 90 LYS A C 1
ATOM 646 O O . LYS A 1 90 ? -49.844 9.055 26.540 1.00 77.88 90 LYS A O 1
ATOM 651 N N . GLN A 1 91 ? -50.627 10.700 27.878 1.00 75.38 91 GLN A N 1
ATOM 652 C CA . GLN A 1 91 ? -49.327 11.277 28.243 1.00 75.38 91 GLN A CA 1
ATOM 653 C C . GLN A 1 91 ? -48.465 10.295 29.054 1.00 75.38 91 GLN A C 1
ATOM 655 O O . GLN A 1 91 ? -47.334 10.022 28.656 1.00 75.38 91 GLN A O 1
ATOM 660 N N . GLN A 1 92 ? -49.019 9.634 30.077 1.00 79.38 92 GLN A N 1
ATOM 661 C CA . GLN A 1 92 ? -48.283 8.636 30.872 1.00 79.38 92 GLN A CA 1
ATOM 662 C C . GLN A 1 92 ? -47.782 7.445 30.035 1.00 79.38 92 GLN A C 1
ATOM 664 O O . GLN A 1 92 ? -46.674 6.944 30.238 1.00 79.38 92 GLN A O 1
ATOM 669 N N . LYS A 1 93 ? -48.564 6.982 29.048 1.00 80.69 93 LYS A N 1
ATOM 670 C CA . LYS A 1 93 ? -48.148 5.893 28.144 1.00 80.69 93 LYS A CA 1
ATOM 671 C C . LYS A 1 93 ? -47.075 6.343 27.145 1.00 80.69 93 LYS A C 1
ATOM 673 O O . LYS A 1 93 ? -46.248 5.521 26.742 1.00 80.69 93 LYS A O 1
ATOM 678 N N . ALA A 1 94 ? -47.082 7.613 26.737 1.00 82.62 94 ALA A N 1
ATOM 679 C CA . ALA A 1 94 ? -46.044 8.196 25.891 1.00 82.62 94 ALA A CA 1
ATOM 680 C C . ALA A 1 94 ? -44.724 8.357 26.664 1.00 82.62 94 ALA A C 1
ATOM 682 O O . ALA A 1 94 ? -43.690 7.901 26.177 1.00 82.62 94 ALA A O 1
ATOM 683 N N . GLU A 1 95 ? -44.768 8.869 27.896 1.00 82.56 95 GLU A N 1
ATOM 684 C CA . GLU A 1 95 ? -43.598 8.968 28.778 1.00 82.56 95 GLU A CA 1
ATOM 685 C C . GLU A 1 95 ? -43.022 7.601 29.140 1.00 82.56 95 GLU A C 1
ATOM 687 O O . GLU A 1 95 ? -41.819 7.399 29.017 1.00 82.56 95 GLU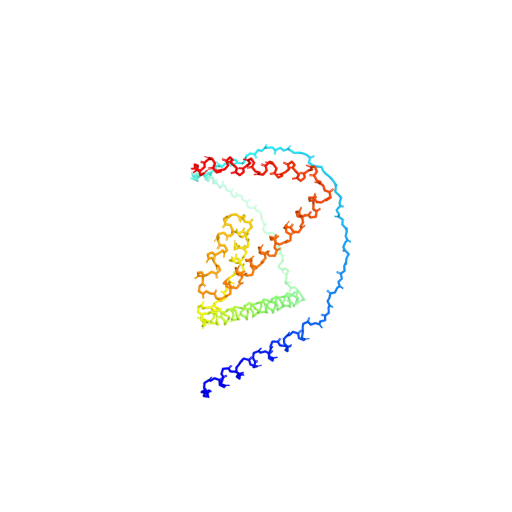 A O 1
ATOM 692 N N . GLN A 1 96 ? -43.847 6.610 29.493 1.00 81.44 96 GLN A N 1
ATOM 693 C CA . GLN A 1 96 ? -43.343 5.260 29.775 1.00 81.44 96 GLN A CA 1
ATOM 694 C C . GLN A 1 96 ? -42.691 4.606 28.551 1.00 81.44 96 GLN A C 1
ATOM 696 O O . GLN A 1 96 ? -41.714 3.866 28.687 1.00 81.44 96 GLN A O 1
ATOM 701 N N . LYS A 1 97 ? -43.208 4.857 27.340 1.00 86.12 97 LYS A N 1
ATOM 702 C CA . LYS A 1 97 ? -42.573 4.389 26.101 1.00 86.12 97 LYS A CA 1
ATOM 703 C C . LYS A 1 97 ? -41.259 5.124 25.838 1.00 86.12 97 LYS A C 1
ATOM 705 O O . LYS A 1 97 ? -40.283 4.462 25.489 1.00 86.12 97 LYS A O 1
ATOM 710 N N . ALA A 1 98 ? -41.213 6.439 26.041 1.00 86.31 98 ALA A N 1
ATOM 711 C CA . ALA A 1 98 ? -39.998 7.237 25.904 1.00 86.31 98 ALA A CA 1
ATOM 712 C C . ALA A 1 98 ? -38.926 6.810 26.922 1.00 86.31 98 ALA A C 1
ATOM 714 O O . ALA A 1 98 ? -37.793 6.538 26.531 1.00 86.31 98 ALA A O 1
ATOM 715 N N . ALA A 1 99 ? -39.298 6.617 28.189 1.00 85.88 99 ALA A N 1
ATOM 716 C CA . ALA A 1 99 ? -38.419 6.143 29.255 1.00 85.88 99 ALA A CA 1
ATOM 717 C C . ALA A 1 99 ? -37.895 4.722 28.987 1.00 85.88 99 ALA A C 1
ATOM 719 O O . ALA A 1 99 ? -36.696 4.475 29.088 1.00 85.88 99 ALA A O 1
ATOM 720 N N . LYS A 1 100 ? -38.752 3.785 28.547 1.00 87.12 100 LYS A N 1
ATOM 721 C CA . LYS A 1 100 ? -38.309 2.434 28.143 1.00 87.12 100 LYS A CA 1
ATOM 722 C C . LYS A 1 100 ? -37.363 2.467 26.941 1.00 87.12 100 LYS A C 1
ATOM 724 O O . LYS A 1 100 ? -36.428 1.668 26.873 1.00 87.12 100 LYS A O 1
ATOM 729 N N . GLN A 1 101 ? -37.584 3.367 25.982 1.00 86.19 101 GLN A N 1
ATOM 730 C CA . GLN A 1 101 ? -36.686 3.534 24.839 1.00 86.19 101 GLN A CA 1
ATOM 731 C C . GLN A 1 101 ? -35.352 4.177 25.238 1.00 86.19 101 GLN A C 1
ATOM 733 O O . GLN A 1 101 ? -34.314 3.730 24.749 1.00 86.19 101 GLN A O 1
ATOM 738 N N . ALA A 1 102 ? -35.358 5.163 26.137 1.00 90.00 102 ALA A N 1
ATOM 739 C CA . ALA A 1 102 ? -34.153 5.778 26.690 1.00 90.00 102 ALA A CA 1
ATOM 740 C C . ALA A 1 102 ? -33.320 4.752 27.474 1.00 90.00 102 ALA A C 1
ATOM 742 O O . ALA A 1 102 ? -32.169 4.510 27.117 1.00 90.00 102 ALA A O 1
ATOM 743 N N . ALA A 1 103 ? -33.938 4.019 28.406 1.00 90.94 103 ALA A N 1
ATOM 744 C CA . ALA A 1 103 ? -33.278 2.960 29.172 1.00 90.94 103 ALA A CA 1
ATOM 745 C C . ALA A 1 103 ? -32.689 1.861 28.267 1.00 90.94 103 ALA A C 1
ATOM 747 O O . ALA A 1 103 ? -31.577 1.382 28.486 1.00 90.94 103 ALA A O 1
ATOM 748 N N . LYS A 1 104 ? -33.385 1.483 27.183 1.00 92.06 104 LYS A N 1
ATOM 749 C CA . LYS A 1 104 ? -32.861 0.512 26.206 1.00 92.06 104 LYS A CA 1
ATOM 750 C C . LYS A 1 104 ? -31.669 1.063 25.412 1.00 92.06 104 LYS A C 1
ATOM 752 O O . LYS A 1 104 ? -30.764 0.295 25.084 1.00 92.06 104 LYS A O 1
ATOM 757 N N . LYS A 1 105 ? -31.652 2.358 25.073 1.00 93.56 105 LYS A N 1
ATOM 758 C CA . LYS A 1 105 ? -30.510 3.014 24.406 1.00 93.56 105 LYS A CA 1
ATOM 759 C C . LYS A 1 105 ? -29.304 3.109 25.344 1.00 93.56 105 LYS A C 1
ATOM 761 O O . LYS A 1 105 ? -28.194 2.798 24.920 1.00 93.56 105 LYS A O 1
ATOM 766 N N . GLU A 1 106 ? -29.523 3.450 26.610 1.00 92.25 106 GLU A N 1
ATOM 767 C CA . GLU A 1 106 ? -28.473 3.529 27.630 1.00 92.25 106 GLU A CA 1
ATOM 768 C C . GLU A 1 106 ? -27.874 2.160 27.945 1.00 92.25 106 GLU A C 1
ATOM 770 O O . GLU A 1 106 ? -26.657 2.004 27.871 1.00 92.25 106 GLU A O 1
ATOM 775 N N . ALA A 1 107 ? -28.705 1.134 28.148 1.00 94.12 107 ALA A N 1
ATOM 776 C CA . ALA A 1 107 ? -28.233 -0.235 28.347 1.00 94.12 107 ALA A CA 1
ATOM 777 C C . ALA A 1 107 ? -27.425 -0.751 27.140 1.00 94.12 107 ALA A C 1
ATOM 779 O O . ALA A 1 107 ? -26.427 -1.453 27.304 1.00 94.12 107 ALA A O 1
ATOM 780 N N . LYS A 1 108 ? -27.808 -0.385 25.906 1.00 94.81 108 LYS A N 1
ATOM 781 C CA . LYS A 1 108 ? -27.017 -0.699 24.701 1.00 94.81 108 LYS A CA 1
ATOM 782 C C . LYS A 1 108 ? -25.680 0.047 24.673 1.00 94.81 108 LYS A C 1
ATOM 784 O O . LYS A 1 108 ? -24.676 -0.546 24.285 1.00 94.81 108 LYS A O 1
ATOM 789 N N . LYS A 1 109 ? -25.656 1.323 25.070 1.00 94.88 109 LYS A N 1
ATOM 790 C CA . LYS A 1 109 ? -24.429 2.129 25.141 1.00 94.88 109 LYS A CA 1
ATOM 791 C C . LYS A 1 109 ? -23.471 1.565 26.191 1.00 94.88 109 LYS A C 1
ATOM 793 O O . LYS A 1 109 ? -22.309 1.359 25.865 1.00 94.88 109 LYS A O 1
ATOM 798 N N . GLN A 1 110 ? -23.964 1.231 27.384 1.00 92.62 110 GLN A N 1
ATOM 799 C CA . GLN A 1 110 ? -23.176 0.615 28.459 1.00 92.62 110 GLN A CA 1
ATOM 800 C C . GLN A 1 110 ? -22.568 -0.719 28.012 1.00 92.62 110 GLN A C 1
ATOM 802 O O . GLN A 1 110 ? -21.352 -0.876 28.059 1.00 92.62 110 GLN A O 1
ATOM 807 N N . LYS A 1 111 ? -23.375 -1.618 27.428 1.00 94.94 111 LYS A N 1
ATOM 808 C CA . LYS A 1 111 ? -22.873 -2.886 26.867 1.00 94.94 111 LYS A CA 1
ATOM 809 C C . LYS A 1 111 ? -21.837 -2.693 25.753 1.00 94.94 111 LYS A C 1
ATOM 811 O O . LYS A 1 111 ? -20.958 -3.531 25.590 1.00 94.94 111 LYS A O 1
ATOM 816 N N . LYS A 1 112 ? -21.932 -1.627 24.946 1.00 96.25 112 LYS A N 1
ATOM 817 C CA . LYS A 1 112 ? -20.920 -1.310 23.918 1.00 96.25 112 LYS A CA 1
ATOM 818 C C . LYS A 1 112 ? -19.613 -0.825 24.552 1.00 96.25 112 LYS A C 1
ATOM 820 O O . LYS A 1 112 ? -18.554 -1.228 24.088 1.00 96.25 112 LYS A O 1
ATOM 825 N N . MET A 1 113 ? -19.694 0.007 25.590 1.00 93.69 113 MET A N 1
ATOM 826 C CA . MET A 1 113 ? -18.519 0.526 26.299 1.00 93.69 113 MET A CA 1
ATOM 827 C C . MET A 1 113 ? -17.765 -0.580 27.037 1.00 93.69 113 MET A C 1
ATOM 829 O O . MET A 1 113 ? -16.553 -0.664 26.897 1.00 93.69 113 MET A O 1
ATOM 833 N N . GLU A 1 114 ? -18.477 -1.483 27.711 1.00 95.00 114 GLU A N 1
ATOM 834 C CA . GLU A 1 114 ? -17.884 -2.650 28.379 1.00 95.00 114 GLU A CA 1
ATOM 835 C C . GLU A 1 114 ? -17.167 -3.586 27.389 1.00 95.00 114 GLU A C 1
ATOM 837 O O . GLU A 1 114 ? -16.066 -4.069 27.641 1.00 95.00 114 GLU A O 1
ATOM 842 N N . LYS A 1 115 ? -17.752 -3.805 26.203 1.00 95.19 115 LYS A N 1
ATOM 843 C CA . LYS A 1 115 ? -17.093 -4.584 25.143 1.00 95.19 115 LYS A CA 1
ATOM 844 C C . LYS A 1 115 ? -15.831 -3.902 24.614 1.00 95.19 115 LYS A C 1
ATOM 846 O O . LYS A 1 115 ? -14.868 -4.592 24.297 1.00 95.19 115 LYS A O 1
ATOM 851 N N . LEU A 1 116 ? -15.843 -2.575 24.482 1.00 93.50 116 LEU A N 1
ATOM 852 C CA . LEU A 1 116 ? -14.686 -1.804 24.023 1.00 93.50 116 LEU A CA 1
ATOM 853 C C . LEU A 1 116 ? -13.551 -1.832 25.051 1.00 93.50 116 LEU A C 1
ATOM 855 O O . LEU A 1 116 ? -12.410 -2.048 24.656 1.00 93.50 116 LEU A O 1
ATOM 859 N N . SER A 1 117 ? -13.853 -1.689 26.346 1.00 90.69 117 SER A N 1
ATOM 860 C CA . SER A 1 117 ? -12.838 -1.808 27.400 1.00 90.69 117 SER A CA 1
ATOM 861 C C . SER A 1 117 ? -12.252 -3.219 27.453 1.00 90.69 117 SER A C 1
ATOM 863 O O . SER A 1 117 ? -11.039 -3.368 27.423 1.00 90.69 117 SER A O 1
ATOM 865 N N . ALA A 1 118 ? -13.089 -4.259 27.375 1.00 92.81 118 ALA A N 1
ATOM 866 C CA . ALA A 1 118 ? -12.608 -5.641 27.347 1.00 92.81 118 ALA A CA 1
ATOM 867 C C . ALA A 1 118 ? -11.751 -5.967 26.104 1.00 92.81 118 ALA A C 1
ATOM 869 O O . ALA A 1 118 ? -10.886 -6.841 26.155 1.00 92.81 118 ALA A O 1
ATOM 870 N N . LEU A 1 119 ? -11.986 -5.306 24.962 1.00 91.69 119 LEU A N 1
ATOM 871 C CA . LEU A 1 119 ? -11.107 -5.402 23.789 1.00 91.69 119 LEU A CA 1
ATOM 872 C C . LEU A 1 119 ? -9.783 -4.671 24.021 1.00 91.69 119 LEU A C 1
ATOM 874 O O . LEU A 1 119 ? -8.741 -5.190 23.633 1.00 91.69 119 LEU A O 1
ATOM 878 N N . GLN A 1 120 ? -9.820 -3.501 24.658 1.00 90.19 120 GLN A N 1
ATOM 879 C CA . GLN A 1 120 ? -8.624 -2.732 24.985 1.00 90.19 120 GLN A CA 1
ATOM 880 C C . GLN A 1 120 ? -7.689 -3.522 25.911 1.00 90.19 120 GLN A C 1
ATOM 882 O O . GLN A 1 120 ? -6.507 -3.644 25.602 1.00 90.19 120 GLN A O 1
ATOM 887 N N . ASP A 1 121 ? -8.230 -4.179 26.939 1.00 91.12 121 ASP A N 1
ATOM 888 C CA . ASP A 1 121 ? -7.450 -5.031 27.848 1.00 91.12 121 ASP A CA 1
ATOM 889 C C . ASP A 1 121 ? -6.745 -6.176 27.099 1.00 91.12 121 ASP A C 1
ATOM 891 O O . ASP A 1 121 ? -5.590 -6.506 27.370 1.00 91.12 121 ASP A O 1
ATOM 895 N N . LYS A 1 122 ? -7.411 -6.758 26.090 1.00 88.56 122 LYS A N 1
ATOM 896 C CA . LYS A 1 122 ? -6.807 -7.783 25.223 1.00 88.56 122 LYS A CA 1
ATOM 897 C C . LYS A 1 122 ? -5.687 -7.215 24.352 1.00 88.56 122 LYS A C 1
ATOM 899 O O . LYS A 1 122 ? -4.680 -7.889 24.166 1.00 88.56 122 LYS A O 1
ATOM 904 N N . ILE A 1 123 ? -5.849 -6.001 23.820 1.00 88.38 123 ILE A N 1
ATOM 905 C CA . ILE A 1 123 ? -4.827 -5.321 23.006 1.00 88.38 123 ILE A CA 1
ATOM 906 C C . ILE A 1 123 ? -3.588 -4.999 23.846 1.00 88.38 123 ILE A C 1
ATOM 908 O O . ILE A 1 123 ? -2.466 -5.119 23.350 1.00 88.38 123 ILE A O 1
ATOM 912 N N . ASP A 1 124 ? -3.783 -4.600 25.101 1.00 87.44 124 ASP A N 1
ATOM 913 C CA . ASP A 1 124 ? -2.692 -4.249 26.009 1.00 87.44 124 ASP A CA 1
ATOM 914 C C . ASP A 1 124 ? -1.968 -5.485 26.561 1.00 87.44 124 ASP A C 1
ATOM 916 O O . ASP A 1 124 ? -0.761 -5.429 26.794 1.00 87.44 124 ASP A O 1
ATOM 920 N N . ALA A 1 125 ? -2.656 -6.628 26.656 1.00 89.56 125 ALA A N 1
ATOM 921 C CA . ALA A 1 125 ? -2.043 -7.924 26.951 1.00 89.56 125 ALA A CA 1
ATOM 922 C C . ALA A 1 125 ? -1.266 -8.536 25.763 1.00 89.56 125 ALA A C 1
ATOM 924 O O . ALA A 1 125 ? -0.491 -9.476 25.956 1.00 89.56 125 ALA A O 1
ATOM 925 N N . CYS A 1 126 ? -1.450 -8.045 24.528 1.00 86.38 126 CYS A N 1
ATOM 926 C CA . CYS A 1 126 ? -0.765 -8.600 23.360 1.00 86.38 126 CYS A CA 1
ATOM 927 C C . CYS A 1 126 ? 0.744 -8.283 23.355 1.00 86.38 126 CYS A C 1
ATOM 929 O O . CYS A 1 126 ? 1.147 -7.134 23.570 1.00 86.38 126 CYS A O 1
ATOM 931 N N . PRO A 1 127 ? 1.600 -9.254 22.976 1.00 87.94 127 PRO A N 1
ATOM 932 C CA . PRO A 1 127 ? 3.014 -9.001 22.733 1.00 87.94 127 PRO A CA 1
ATOM 933 C C . PRO A 1 127 ? 3.228 -7.901 21.688 1.00 87.94 127 PRO A C 1
ATOM 935 O O . PRO A 1 127 ? 2.517 -7.822 20.683 1.00 87.94 127 PRO A O 1
ATOM 938 N N . ARG A 1 128 ? 4.274 -7.085 21.872 1.00 83.19 128 ARG A N 1
ATOM 939 C CA . ARG A 1 128 ? 4.601 -5.953 20.980 1.00 83.19 128 ARG A CA 1
ATOM 940 C C . ARG A 1 128 ? 4.740 -6.351 19.503 1.00 83.19 128 ARG A C 1
ATOM 942 O O . ARG A 1 128 ? 4.491 -5.526 18.629 1.00 83.19 128 ARG A O 1
ATOM 949 N N . GLU A 1 129 ? 5.141 -7.590 19.233 1.00 87.62 129 GLU A N 1
ATOM 950 C CA . GLU A 1 129 ? 5.325 -8.128 17.882 1.00 87.62 129 GLU A CA 1
ATOM 951 C C . GLU A 1 129 ? 4.011 -8.319 17.114 1.00 87.62 129 GLU A C 1
ATOM 953 O O . GLU A 1 129 ? 3.979 -8.099 15.904 1.00 87.62 129 GLU A O 1
ATOM 958 N N . TYR A 1 130 ? 2.927 -8.647 17.819 1.00 86.25 130 TYR A N 1
ATOM 959 C CA . TYR A 1 130 ? 1.601 -8.894 17.245 1.00 86.25 130 TYR A CA 1
ATOM 960 C C . TYR A 1 130 ? 0.587 -7.820 17.624 1.00 86.25 130 TYR A C 1
ATOM 962 O O . TYR A 1 130 ? -0.603 -7.971 17.348 1.00 86.25 130 TYR A O 1
ATOM 970 N N . LYS A 1 131 ? 1.046 -6.721 18.238 1.00 87.56 131 LYS A N 1
ATOM 971 C CA . LYS A 1 131 ? 0.164 -5.626 18.628 1.00 87.56 131 LYS A CA 1
ATOM 972 C C . LYS A 1 131 ? -0.608 -5.151 17.391 1.00 87.56 131 LYS A C 1
ATOM 974 O O . LYS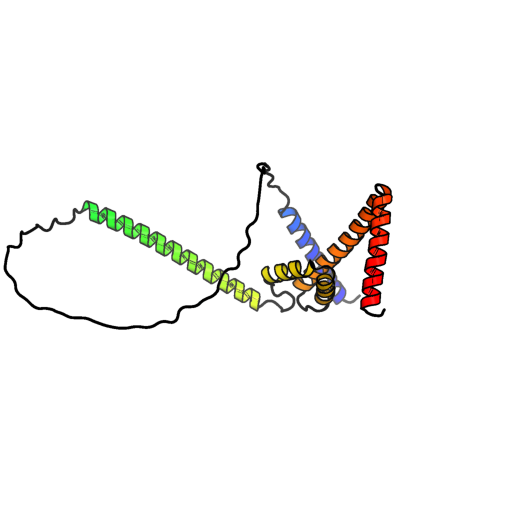 A 1 131 ? 0.025 -4.863 16.365 1.00 87.56 131 LYS A O 1
ATOM 979 N N . PRO A 1 132 ? -1.946 -5.072 17.461 1.00 88.31 132 PRO A N 1
ATOM 980 C CA . PRO A 1 132 ? -2.734 -4.633 16.330 1.00 88.31 132 PRO A CA 1
ATOM 981 C C . PRO A 1 132 ? -2.342 -3.210 15.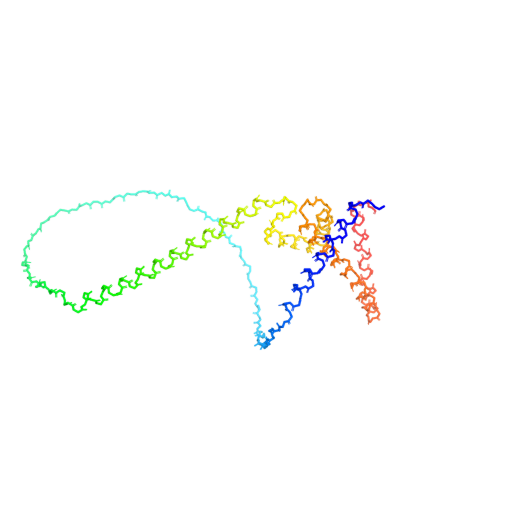954 1.00 88.31 132 PRO A C 1
ATOM 983 O O . PRO A 1 132 ? -2.083 -2.349 16.800 1.00 88.31 132 PRO A O 1
ATOM 986 N N . VAL A 1 133 ? -2.271 -2.989 14.651 1.00 89.25 133 VAL A N 1
ATOM 987 C CA . VAL A 1 133 ? -1.908 -1.710 14.063 1.00 89.25 133 VAL A CA 1
ATOM 988 C C . VAL A 1 133 ? -3.165 -1.088 13.484 1.00 89.25 133 VAL A C 1
ATOM 990 O O . VAL A 1 133 ? -3.976 -1.774 12.868 1.00 89.25 133 VAL A O 1
ATOM 993 N N . SER A 1 134 ? -3.331 0.218 13.690 1.00 91.19 134 SER A N 1
ATOM 994 C CA . SER A 1 134 ? -4.450 0.949 13.101 1.00 91.19 134 SER A CA 1
ATOM 995 C C . SER A 1 134 ? -4.420 0.848 11.575 1.00 91.19 134 SER A C 1
ATOM 997 O O . SER A 1 134 ? -3.370 1.027 10.954 1.00 91.19 134 SER A O 1
ATOM 999 N N . THR A 1 135 ? -5.588 0.644 10.969 1.00 90.31 135 THR A N 1
ATOM 1000 C CA . THR A 1 135 ? -5.778 0.645 9.510 1.00 90.31 135 THR A CA 1
ATOM 1001 C C . THR A 1 135 ? -5.304 1.949 8.869 1.00 90.31 135 THR A C 1
ATOM 1003 O O . THR A 1 135 ? -4.743 1.933 7.778 1.00 90.31 135 THR A O 1
ATOM 1006 N N . SER A 1 136 ? -5.423 3.073 9.582 1.00 94.19 136 SER A N 1
ATOM 1007 C CA . SER A 1 13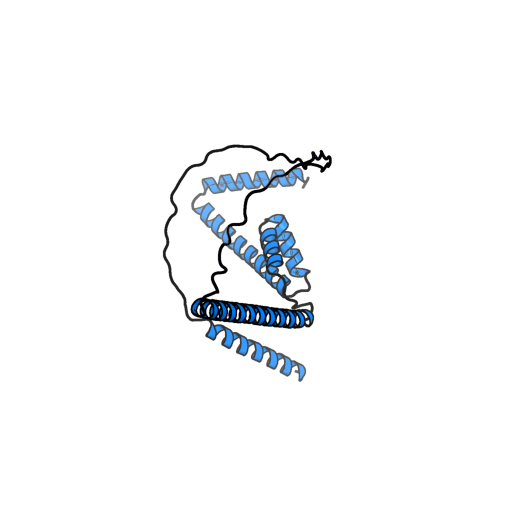6 ? -4.914 4.376 9.140 1.00 94.19 136 SER A CA 1
ATOM 1008 C C . SER A 1 136 ? -3.398 4.372 8.909 1.00 94.19 136 SER A C 1
ATOM 1010 O O . SER A 1 136 ? -2.912 4.993 7.968 1.00 94.19 136 SER A O 1
ATOM 1012 N N . LYS A 1 137 ? -2.630 3.629 9.716 1.00 91.56 137 LYS A N 1
ATOM 1013 C CA . LYS A 1 137 ? -1.177 3.534 9.530 1.00 91.56 137 LYS A CA 1
ATOM 1014 C C . LYS A 1 137 ? -0.835 2.798 8.232 1.00 91.56 137 LYS A C 1
ATOM 1016 O O . LYS A 1 137 ? 0.032 3.258 7.500 1.00 91.56 137 LYS A O 1
ATOM 1021 N N . TYR A 1 138 ? -1.550 1.713 7.931 1.00 91.94 138 TYR A N 1
ATOM 1022 C CA . TYR A 1 138 ? -1.406 0.988 6.664 1.00 91.94 138 TYR A CA 1
ATOM 1023 C C . TYR A 1 138 ? -1.813 1.828 5.458 1.00 91.94 138 TYR A C 1
ATOM 1025 O O . TYR A 1 138 ? -1.164 1.758 4.421 1.00 91.94 138 TYR A O 1
ATOM 1033 N N . PHE A 1 139 ? -2.842 2.661 5.605 1.00 94.44 139 PHE A N 1
ATOM 1034 C CA . PHE A 1 139 ? -3.235 3.598 4.559 1.00 94.44 139 PHE A CA 1
ATOM 1035 C C . PHE A 1 139 ? -2.087 4.551 4.197 1.00 94.44 139 PHE A C 1
ATOM 1037 O O . PHE A 1 139 ? -1.720 4.647 3.030 1.00 94.44 139 PHE A O 1
ATOM 1044 N N . TRP A 1 140 ? -1.460 5.190 5.189 1.00 92.69 140 TRP A N 1
ATOM 1045 C CA . TRP A 1 140 ? -0.320 6.079 4.941 1.00 92.69 140 TRP A CA 1
ATOM 1046 C C . TRP A 1 140 ? 0.896 5.354 4.369 1.00 92.69 140 TRP A C 1
ATOM 1048 O O . TRP A 1 140 ? 1.583 5.917 3.523 1.00 92.69 140 TRP A O 1
ATOM 1058 N N . PHE A 1 141 ? 1.140 4.109 4.780 1.00 91.69 141 PHE A N 1
ATOM 1059 C CA . PHE A 1 141 ? 2.171 3.275 4.165 1.00 91.69 141 PHE A CA 1
ATOM 1060 C C . PHE A 1 141 ? 1.884 2.993 2.690 1.00 91.69 141 PHE A C 1
ATOM 1062 O O . PHE A 1 141 ? 2.784 3.136 1.867 1.00 91.69 141 PHE A O 1
ATOM 1069 N N . GLY A 1 142 ? 0.634 2.688 2.335 1.00 91.12 142 GLY A N 1
ATOM 1070 C CA . GLY A 1 142 ? 0.213 2.550 0.941 1.00 91.12 142 GLY A CA 1
ATOM 1071 C C . GLY A 1 142 ? 0.420 3.837 0.140 1.00 91.12 142 GLY A C 1
ATOM 1072 O O . GLY A 1 142 ? 1.025 3.797 -0.924 1.00 91.12 142 GLY A O 1
ATOM 1073 N N . VAL A 1 143 ? -0.001 4.988 0.679 1.00 92.38 143 VAL A N 1
ATOM 1074 C CA . VAL A 1 143 ? 0.193 6.302 0.037 1.00 92.38 143 VAL A CA 1
ATOM 1075 C C . VAL A 1 143 ? 1.673 6.594 -0.209 1.00 92.38 143 VAL A C 1
ATOM 1077 O O . VAL A 1 143 ? 2.045 6.960 -1.321 1.00 92.38 143 VAL A O 1
ATOM 1080 N N . LEU A 1 144 ? 2.529 6.394 0.798 1.00 91.19 144 LEU A N 1
ATOM 1081 C CA . LEU A 1 144 ? 3.974 6.589 0.653 1.00 91.19 144 LEU A CA 1
ATOM 1082 C C . LEU A 1 144 ? 4.566 5.645 -0.394 1.00 91.19 144 LEU A C 1
ATOM 1084 O O . LEU A 1 144 ? 5.418 6.053 -1.177 1.00 91.19 144 LEU A O 1
ATOM 1088 N N . SER A 1 145 ? 4.067 4.411 -0.433 1.00 89.31 145 SER A N 1
ATOM 1089 C CA . SER A 1 145 ? 4.493 3.381 -1.374 1.00 89.31 145 SER A CA 1
ATOM 1090 C C . SER A 1 145 ? 4.046 3.637 -2.811 1.00 89.31 145 SER A C 1
ATOM 1092 O O . SER A 1 145 ? 4.452 2.876 -3.670 1.00 89.31 145 SER A O 1
ATOM 1094 N N . PHE A 1 146 ? 3.251 4.663 -3.123 1.00 87.88 146 PHE A N 1
ATOM 1095 C CA . PHE A 1 146 ? 2.971 5.031 -4.519 1.00 87.88 146 PHE A CA 1
ATOM 1096 C C . PHE A 1 146 ? 4.014 5.979 -5.119 1.00 87.88 146 PHE A C 1
ATOM 1098 O O . PHE A 1 146 ? 4.023 6.193 -6.331 1.00 87.88 146 PHE A O 1
ATOM 1105 N N . LEU A 1 147 ? 4.908 6.549 -4.305 1.00 89.75 147 LEU A N 1
ATOM 1106 C CA . LEU A 1 147 ? 5.998 7.368 -4.823 1.00 89.75 147 LEU A CA 1
ATOM 1107 C C . LEU A 1 147 ? 7.095 6.451 -5.396 1.00 89.75 147 LEU A C 1
ATOM 1109 O O . LEU A 1 147 ? 7.602 5.604 -4.665 1.00 89.75 147 LEU A O 1
ATOM 1113 N N . PRO A 1 148 ? 7.538 6.630 -6.652 1.00 78.69 148 PRO A N 1
ATOM 1114 C CA . PRO A 1 148 ? 8.395 5.653 -7.328 1.00 78.69 148 PRO A CA 1
ATOM 1115 C C . PRO A 1 148 ? 9.771 5.490 -6.670 1.00 78.69 148 PRO A C 1
ATOM 1117 O O . PRO A 1 148 ? 10.221 4.372 -6.458 1.00 78.69 148 PRO A O 1
ATOM 1120 N N . VAL A 1 149 ? 10.437 6.591 -6.304 1.00 85.38 149 VAL A N 1
ATOM 1121 C CA . VAL A 1 149 ? 11.775 6.541 -5.681 1.00 85.38 149 VAL A CA 1
ATOM 1122 C C . VAL A 1 149 ? 11.670 6.530 -4.157 1.00 85.38 149 VAL A C 1
ATOM 1124 O O . VAL A 1 149 ? 12.214 5.652 -3.490 1.00 85.38 149 VAL A O 1
ATOM 1127 N N . ILE A 1 150 ? 10.937 7.494 -3.592 1.00 89.38 150 ILE A N 1
ATOM 1128 C CA . ILE A 1 150 ? 10.804 7.652 -2.136 1.00 89.38 150 ILE A CA 1
ATOM 1129 C C . ILE A 1 150 ? 10.028 6.478 -1.530 1.00 89.38 150 ILE A C 1
ATOM 1131 O O . ILE A 1 150 ? 10.422 5.961 -0.487 1.00 89.38 150 ILE A O 1
ATOM 1135 N N . GLY A 1 151 ? 8.953 6.044 -2.190 1.00 90.44 151 GLY A N 1
ATOM 1136 C CA . GLY A 1 151 ? 8.135 4.921 -1.748 1.00 90.44 151 GLY A CA 1
ATOM 1137 C C . GLY A 1 151 ? 8.899 3.612 -1.814 1.00 90.44 151 GLY A C 1
ATOM 1138 O O . GLY A 1 151 ? 8.929 2.903 -0.818 1.00 90.44 151 GLY A O 1
ATOM 1139 N N . LEU A 1 152 ? 9.619 3.342 -2.906 1.00 89.94 152 LEU A N 1
ATOM 1140 C CA . LEU A 1 152 ? 10.451 2.143 -3.014 1.00 89.94 152 LEU A CA 1
ATOM 1141 C C . LEU A 1 152 ? 11.519 2.081 -1.910 1.00 89.94 152 LEU A C 1
ATOM 1143 O O . LEU A 1 152 ? 11.670 1.046 -1.259 1.00 89.94 152 LEU A O 1
ATOM 1147 N N . LEU A 1 153 ? 12.212 3.192 -1.638 1.00 91.50 153 LEU A N 1
ATOM 1148 C CA . LEU A 1 153 ? 13.214 3.260 -0.571 1.00 91.50 153 LEU A CA 1
ATOM 1149 C C . LEU A 1 153 ? 12.580 3.070 0.818 1.00 91.50 153 LEU A C 1
ATOM 1151 O O . LEU A 1 153 ? 13.097 2.327 1.655 1.00 91.50 153 LEU A O 1
ATOM 1155 N N . PHE A 1 154 ? 11.427 3.701 1.048 1.00 93.06 154 PHE A N 1
ATOM 1156 C CA . PHE A 1 154 ? 10.655 3.559 2.276 1.00 93.06 154 PHE A CA 1
ATOM 1157 C C . PHE A 1 154 ? 10.186 2.115 2.498 1.00 93.06 154 PHE A C 1
ATOM 1159 O O . PHE A 1 154 ? 10.409 1.568 3.580 1.00 93.06 154 PHE A O 1
ATOM 1166 N N . THR A 1 155 ? 9.585 1.478 1.493 1.00 92.69 155 THR A N 1
ATOM 1167 C CA . THR A 1 155 ? 9.130 0.083 1.547 1.00 92.69 155 THR A CA 1
ATOM 1168 C C . THR A 1 155 ? 10.307 -0.856 1.817 1.00 92.69 155 THR A C 1
ATOM 1170 O O . THR A 1 155 ? 10.185 -1.783 2.618 1.00 92.69 155 THR A O 1
ATOM 1173 N N . LEU A 1 156 ? 11.487 -0.595 1.237 1.00 91.94 156 LEU A N 1
ATOM 1174 C CA . LEU A 1 156 ? 12.693 -1.396 1.477 1.00 91.94 156 LEU A CA 1
ATOM 1175 C C . LEU A 1 156 ? 13.128 -1.357 2.951 1.00 91.94 156 LEU A C 1
ATOM 1177 O O . LEU A 1 156 ? 13.341 -2.398 3.575 1.00 91.94 156 LEU A O 1
ATOM 1181 N N . ILE A 1 157 ? 13.203 -0.157 3.533 1.00 92.25 157 ILE A N 1
ATOM 1182 C CA . ILE A 1 157 ? 13.578 0.040 4.941 1.00 92.25 157 ILE A CA 1
ATOM 1183 C C . ILE A 1 157 ? 12.512 -0.577 5.858 1.00 92.25 157 ILE A C 1
ATOM 1185 O O . ILE A 1 157 ? 12.820 -1.318 6.798 1.00 92.25 157 ILE A O 1
ATOM 1189 N N . THR A 1 158 ? 11.239 -0.324 5.558 1.00 91.44 158 THR A N 1
ATOM 1190 C CA . THR A 1 158 ? 10.096 -0.750 6.376 1.00 91.44 158 THR A CA 1
ATOM 1191 C C . THR A 1 158 ? 9.785 -2.248 6.208 1.00 91.44 158 THR A C 1
ATOM 1193 O O . THR A 1 158 ? 9.114 -2.845 7.041 1.00 91.44 158 THR A O 1
ATOM 1196 N N . SER A 1 159 ? 10.363 -2.926 5.217 1.00 91.00 159 SER A N 1
ATOM 1197 C CA . SER A 1 159 ? 10.334 -4.392 5.086 1.00 91.00 159 SER A CA 1
ATOM 1198 C C . SER A 1 159 ? 11.297 -5.110 6.052 1.00 91.00 159 SER A C 1
ATOM 1200 O O . SER A 1 159 ? 11.105 -6.287 6.392 1.00 91.00 159 SER A O 1
ATOM 1202 N N . ILE A 1 160 ? 12.331 -4.415 6.546 1.00 91.62 160 ILE A N 1
ATOM 1203 C CA . ILE A 1 160 ? 13.403 -5.010 7.365 1.00 91.62 160 ILE A CA 1
ATOM 1204 C C . ILE A 1 160 ? 13.325 -4.547 8.825 1.00 91.62 160 ILE A C 1
ATOM 1206 O O . ILE A 1 160 ? 13.355 -5.385 9.730 1.00 91.62 160 ILE A O 1
ATOM 1210 N N . VAL A 1 161 ? 13.199 -3.235 9.044 1.00 89.06 161 VAL A N 1
ATOM 1211 C CA . VAL A 1 161 ? 13.357 -2.562 10.345 1.00 89.06 161 VAL A CA 1
ATOM 1212 C C . VAL A 1 161 ? 12.224 -2.790 11.363 1.00 89.06 161 VAL A C 1
ATOM 1214 O O . VAL A 1 161 ? 12.530 -2.951 12.550 1.00 89.06 161 VAL A O 1
ATOM 1217 N N . PRO A 1 162 ? 10.922 -2.776 11.010 1.00 88.31 162 PRO A N 1
ATOM 1218 C CA . PRO A 1 162 ? 9.875 -2.794 12.021 1.00 88.31 162 PRO A CA 1
ATOM 1219 C C . PRO A 1 162 ? 9.821 -4.123 12.770 1.00 88.31 162 PRO A C 1
ATOM 1221 O O . PRO A 1 162 ? 9.804 -5.211 12.196 1.00 88.31 162 PRO A O 1
ATOM 1224 N N . ARG A 1 163 ? 9.716 -4.003 14.095 1.00 86.25 163 ARG A N 1
ATOM 1225 C CA . ARG A 1 163 ? 9.595 -5.132 15.026 1.00 86.25 163 ARG A CA 1
ATOM 1226 C C . ARG A 1 163 ? 8.201 -5.773 15.034 1.00 86.25 163 ARG A C 1
ATOM 1228 O O . ARG A 1 163 ? 8.043 -6.863 15.561 1.00 86.25 163 ARG A O 1
ATOM 1235 N N . ASN A 1 164 ? 7.186 -5.091 14.501 1.00 90.75 164 ASN A N 1
ATOM 1236 C CA . ASN A 1 164 ? 5.828 -5.628 14.415 1.00 90.75 164 ASN A CA 1
ATOM 1237 C C . ASN A 1 164 ? 5.691 -6.493 13.158 1.00 90.75 164 ASN A C 1
ATOM 1239 O O . ASN A 1 164 ? 5.875 -5.996 12.042 1.00 90.75 164 ASN A O 1
ATOM 1243 N N . ARG A 1 165 ? 5.327 -7.764 13.338 1.00 89.31 165 ARG A N 1
ATOM 1244 C CA . ARG A 1 165 ? 5.258 -8.747 12.252 1.00 89.31 165 ARG A CA 1
ATOM 1245 C C . ARG A 1 165 ? 4.180 -8.397 11.227 1.00 89.31 165 ARG A C 1
ATOM 1247 O O . ARG A 1 165 ? 4.381 -8.620 10.036 1.00 89.31 165 ARG A O 1
ATOM 1254 N N . ASN A 1 166 ? 3.079 -7.779 11.656 1.00 91.19 166 ASN A N 1
ATOM 1255 C CA . ASN A 1 166 ? 2.002 -7.363 10.755 1.00 91.19 166 ASN A CA 1
ATOM 1256 C C . ASN A 1 166 ? 2.438 -6.224 9.822 1.00 91.19 166 ASN A C 1
ATOM 1258 O O . ASN A 1 166 ? 2.061 -6.208 8.655 1.00 91.19 166 ASN A O 1
ATOM 1262 N N . VAL A 1 167 ? 3.234 -5.265 10.311 1.00 91.50 167 VAL A N 1
ATOM 1263 C CA . VAL A 1 167 ? 3.781 -4.187 9.460 1.00 91.50 167 VAL A CA 1
ATOM 1264 C C . VAL A 1 167 ? 4.800 -4.758 8.487 1.00 91.50 167 VAL A C 1
ATOM 1266 O O . VAL A 1 167 ? 4.739 -4.486 7.295 1.00 91.50 167 VAL A O 1
ATOM 1269 N N . LYS A 1 168 ? 5.692 -5.613 8.987 1.00 92.12 168 LYS A N 1
ATOM 1270 C CA . LYS A 1 168 ? 6.742 -6.230 8.180 1.00 92.12 168 LYS A CA 1
ATOM 1271 C C . LYS A 1 168 ? 6.176 -7.039 7.012 1.00 92.12 168 LYS A C 1
ATOM 1273 O O . LYS A 1 168 ? 6.669 -6.941 5.894 1.00 92.12 168 LYS A O 1
ATOM 1278 N N . ASN A 1 169 ? 5.123 -7.817 7.258 1.00 92.00 169 ASN A N 1
ATOM 1279 C CA . ASN A 1 169 ? 4.474 -8.608 6.215 1.00 92.00 169 ASN A CA 1
ATOM 1280 C C . ASN A 1 169 ? 3.737 -7.751 5.186 1.00 92.00 169 ASN A C 1
ATOM 1282 O O . ASN A 1 169 ? 3.750 -8.092 4.009 1.00 92.00 169 ASN A O 1
ATOM 1286 N N . PHE A 1 170 ? 3.124 -6.649 5.616 1.00 93.19 170 PHE A N 1
ATOM 1287 C CA . PHE A 1 170 ? 2.463 -5.717 4.709 1.00 93.19 170 PHE A CA 1
ATOM 1288 C C . PHE A 1 170 ? 3.461 -5.076 3.735 1.00 93.19 170 PHE A C 1
ATOM 1290 O O . PHE A 1 170 ? 3.254 -5.120 2.528 1.00 93.19 170 PHE A O 1
ATOM 1297 N N . GLU A 1 171 ? 4.589 -4.574 4.239 1.00 94.00 171 GLU A N 1
ATOM 1298 C CA . GLU A 1 171 ? 5.629 -3.965 3.396 1.00 94.00 171 GLU A CA 1
ATOM 1299 C C . GLU A 1 171 ? 6.297 -4.985 2.470 1.00 94.00 171 GLU A C 1
ATOM 1301 O O . GLU A 1 171 ? 6.563 -4.699 1.307 1.00 94.00 171 GLU A O 1
ATOM 1306 N N . ARG A 1 172 ? 6.514 -6.218 2.946 1.00 93.38 172 ARG A N 1
ATOM 1307 C CA . ARG A 1 172 ? 6.985 -7.319 2.092 1.00 93.38 172 ARG A CA 1
ATOM 1308 C C . ARG A 1 172 ? 5.997 -7.636 0.973 1.00 93.38 172 ARG A C 1
ATOM 1310 O O . ARG A 1 172 ? 6.435 -7.890 -0.141 1.00 93.38 172 ARG A O 1
ATOM 1317 N N . ALA A 1 173 ? 4.693 -7.598 1.244 1.00 93.81 173 ALA A N 1
ATOM 1318 C CA . ALA A 1 173 ? 3.680 -7.788 0.213 1.00 93.81 173 ALA A CA 1
ATOM 1319 C C . ALA A 1 173 ? 3.720 -6.659 -0.829 1.00 93.81 173 ALA A C 1
ATOM 1321 O O . ALA A 1 173 ? 3.697 -6.944 -2.021 1.00 93.81 173 ALA A O 1
ATOM 1322 N N . ILE A 1 174 ? 3.861 -5.397 -0.403 1.00 93.44 174 ILE A N 1
ATOM 1323 C CA . ILE A 1 174 ? 4.047 -4.257 -1.319 1.00 93.44 174 ILE A CA 1
ATOM 1324 C C . ILE A 1 174 ? 5.315 -4.431 -2.164 1.00 93.44 174 ILE A C 1
ATOM 1326 O O . ILE A 1 174 ? 5.282 -4.229 -3.374 1.00 93.44 174 ILE A O 1
ATOM 1330 N N . LEU A 1 175 ? 6.423 -4.866 -1.563 1.00 92.44 175 LEU A N 1
ATOM 1331 C CA . LEU A 1 175 ? 7.668 -5.146 -2.283 1.00 92.44 175 LEU A CA 1
ATOM 1332 C C . LEU A 1 175 ? 7.470 -6.248 -3.337 1.00 92.44 175 LEU A C 1
ATOM 1334 O O . LEU A 1 175 ? 7.933 -6.117 -4.467 1.00 92.44 175 LEU A O 1
ATOM 1338 N N . VAL A 1 176 ? 6.724 -7.305 -3.012 1.00 94.00 176 VAL A N 1
ATOM 1339 C CA . VAL A 1 176 ? 6.351 -8.339 -3.990 1.00 94.00 176 VAL A CA 1
ATOM 1340 C C . VAL A 1 176 ? 5.480 -7.758 -5.112 1.00 94.00 176 VAL A C 1
ATOM 1342 O O . VAL A 1 176 ? 5.727 -8.069 -6.276 1.00 94.00 176 VAL A O 1
ATOM 1345 N N . TYR A 1 177 ? 4.528 -6.868 -4.812 1.00 93.31 177 TYR A N 1
ATOM 1346 C CA . TYR A 1 177 ? 3.760 -6.160 -5.844 1.00 93.31 177 TYR A CA 1
ATOM 1347 C C . TYR A 1 177 ? 4.646 -5.318 -6.763 1.00 93.31 177 TYR A C 1
ATOM 1349 O O . TYR A 1 177 ? 4.407 -5.302 -7.967 1.00 93.31 177 TYR A O 1
ATOM 1357 N N . TYR A 1 178 ? 5.692 -4.677 -6.236 1.00 90.81 178 TYR A N 1
ATOM 1358 C CA . TYR A 1 178 ? 6.679 -3.977 -7.058 1.00 90.81 178 TYR A CA 1
ATOM 1359 C C . TYR A 1 178 ? 7.410 -4.920 -8.012 1.00 90.81 178 TYR A C 1
ATOM 1361 O O . TYR A 1 178 ? 7.531 -4.609 -9.193 1.00 90.81 178 TYR A O 1
ATOM 1369 N N . ILE A 1 179 ? 7.853 -6.085 -7.533 1.00 92.75 179 ILE A N 1
ATOM 1370 C CA . ILE A 1 179 ? 8.522 -7.085 -8.379 1.00 92.75 179 ILE A CA 1
ATOM 1371 C C . ILE A 1 179 ? 7.586 -7.545 -9.501 1.00 92.75 179 ILE A C 1
ATOM 1373 O O . ILE A 1 179 ? 7.978 -7.556 -10.667 1.00 92.75 179 ILE A O 1
ATOM 1377 N N . ILE A 1 180 ? 6.337 -7.878 -9.167 1.00 95.75 180 ILE A N 1
ATOM 1378 C CA . ILE A 1 180 ? 5.325 -8.276 -10.154 1.00 95.75 180 ILE A CA 1
ATOM 1379 C C . ILE A 1 180 ? 5.071 -7.135 -11.147 1.00 95.75 180 ILE A C 1
ATOM 1381 O O . ILE A 1 180 ? 5.051 -7.367 -12.353 1.00 95.75 180 ILE A O 1
ATOM 1385 N N . GLY A 1 181 ? 4.929 -5.902 -10.660 1.00 93.25 181 GLY A N 1
ATOM 1386 C CA . GLY A 1 181 ? 4.730 -4.714 -11.485 1.00 93.25 181 GLY A CA 1
ATOM 1387 C C . GLY A 1 181 ? 5.883 -4.470 -12.457 1.00 93.25 181 GLY A C 1
ATOM 1388 O O . GLY A 1 181 ? 5.630 -4.195 -13.624 1.00 93.25 181 GLY A O 1
ATOM 1389 N N . ILE A 1 182 ? 7.133 -4.647 -12.018 1.00 92.81 182 ILE A N 1
ATOM 1390 C CA . ILE A 1 182 ? 8.322 -4.542 -12.878 1.00 92.81 182 ILE A CA 1
ATOM 1391 C C . ILE A 1 182 ? 8.294 -5.622 -13.962 1.00 92.81 182 ILE A C 1
ATOM 1393 O O . ILE A 1 182 ? 8.496 -5.310 -15.131 1.00 92.81 182 ILE A O 1
ATOM 1397 N N . ILE A 1 183 ? 8.001 -6.878 -13.610 1.00 96.56 183 ILE A N 1
ATOM 1398 C CA . ILE A 1 183 ? 7.918 -7.972 -14.591 1.00 96.56 183 ILE A CA 1
ATOM 1399 C C . ILE A 1 183 ? 6.832 -7.681 -15.634 1.00 96.56 183 ILE A C 1
ATOM 1401 O O . ILE A 1 183 ? 7.078 -7.805 -16.833 1.00 96.56 183 ILE A O 1
ATOM 1405 N N . LEU A 1 184 ? 5.644 -7.252 -15.198 1.00 96.62 184 LEU A N 1
ATOM 1406 C CA . LEU A 1 184 ? 4.549 -6.899 -16.103 1.00 96.62 184 LEU A CA 1
ATOM 1407 C C . LEU A 1 184 ? 4.888 -5.686 -16.973 1.00 96.62 184 LEU A C 1
ATOM 1409 O O . LEU A 1 184 ? 4.587 -5.700 -18.163 1.00 96.62 184 LEU A O 1
ATOM 1413 N N . ALA A 1 185 ? 5.545 -4.668 -16.414 1.00 92.81 185 ALA A N 1
ATOM 1414 C CA . ALA A 1 185 ? 6.000 -3.501 -17.160 1.00 92.81 185 ALA A CA 1
ATOM 1415 C C . ALA A 1 185 ? 7.036 -3.878 -18.228 1.00 92.81 185 ALA A C 1
ATOM 1417 O O . ALA A 1 185 ? 6.952 -3.383 -19.347 1.00 92.81 185 ALA A O 1
ATOM 1418 N N . LEU A 1 186 ? 7.963 -4.795 -17.927 1.00 94.12 186 LEU A N 1
ATOM 1419 C CA . LEU A 1 186 ? 8.933 -5.303 -18.902 1.00 94.12 186 LEU A CA 1
ATOM 1420 C C . LEU A 1 186 ? 8.249 -6.074 -20.035 1.00 94.12 186 LEU A C 1
ATOM 1422 O O . LEU A 1 186 ? 8.543 -5.831 -21.202 1.00 94.12 186 LEU A O 1
ATOM 1426 N N . ILE A 1 187 ? 7.306 -6.965 -19.713 1.00 95.94 187 ILE A N 1
ATOM 1427 C CA . ILE A 1 187 ? 6.531 -7.691 -20.730 1.00 95.94 187 ILE A CA 1
ATOM 1428 C C . ILE A 1 187 ? 5.752 -6.701 -21.602 1.00 95.94 187 ILE A C 1
ATOM 1430 O O . ILE A 1 187 ? 5.801 -6.792 -22.828 1.00 95.94 187 ILE A O 1
ATOM 1434 N N . ALA A 1 188 ? 5.071 -5.733 -20.987 1.00 93.44 188 ALA A N 1
ATOM 1435 C CA . ALA A 1 188 ? 4.328 -4.705 -21.702 1.00 93.44 188 ALA A CA 1
ATOM 1436 C C . ALA A 1 188 ? 5.242 -3.854 -22.594 1.00 93.44 188 ALA A C 1
ATOM 1438 O O . ALA A 1 188 ? 4.872 -3.581 -23.730 1.00 93.44 188 ALA A O 1
ATOM 1439 N N . ALA A 1 189 ? 6.440 -3.492 -22.128 1.00 90.25 189 ALA A N 1
ATOM 1440 C CA . ALA A 1 189 ? 7.422 -2.751 -22.914 1.00 90.25 189 ALA A CA 1
ATOM 1441 C C . ALA A 1 189 ? 7.911 -3.553 -24.131 1.00 90.25 189 ALA A C 1
ATOM 1443 O O . ALA A 1 189 ? 7.992 -3.001 -25.223 1.00 90.25 189 ALA A O 1
ATOM 1444 N N . ILE A 1 190 ? 8.170 -4.858 -23.976 1.00 92.88 190 ILE A N 1
ATOM 1445 C CA . ILE A 1 190 ? 8.560 -5.741 -25.089 1.00 92.88 190 ILE A CA 1
ATOM 1446 C C . ILE A 1 190 ? 7.431 -5.839 -26.120 1.00 92.88 190 ILE A C 1
ATOM 1448 O O . ILE A 1 190 ? 7.665 -5.671 -27.316 1.00 92.88 190 ILE A O 1
ATOM 1452 N N . VAL A 1 191 ? 6.201 -6.086 -25.664 1.00 95.00 191 VAL A N 1
ATOM 1453 C CA . VAL A 1 191 ? 5.023 -6.161 -26.538 1.00 95.00 191 VAL A CA 1
ATOM 1454 C C . VAL A 1 191 ? 4.809 -4.824 -27.248 1.00 95.00 191 VAL A C 1
ATOM 1456 O O . VAL A 1 191 ? 4.672 -4.793 -28.467 1.00 95.00 191 VAL A O 1
ATOM 1459 N N . PHE A 1 192 ? 4.842 -3.709 -26.518 1.00 93.06 192 PHE A N 1
ATOM 1460 C CA . PHE A 1 192 ? 4.680 -2.373 -27.085 1.00 93.06 192 PHE A CA 1
ATOM 1461 C C . PHE A 1 192 ? 5.766 -2.056 -28.116 1.00 93.06 192 PHE A C 1
ATOM 1463 O O . PHE A 1 192 ? 5.440 -1.610 -29.209 1.00 93.06 192 PHE A O 1
ATOM 1470 N N . GLY A 1 193 ? 7.031 -2.361 -27.818 1.00 91.19 193 GLY A N 1
ATOM 1471 C CA . GLY A 1 193 ? 8.141 -2.173 -28.752 1.00 91.19 193 GLY A CA 1
ATOM 1472 C C . GLY A 1 193 ? 8.017 -3.008 -30.025 1.00 91.19 193 GLY A C 1
ATOM 1473 O O . GLY A 1 193 ? 8.403 -2.550 -31.094 1.00 91.19 193 GLY A O 1
ATOM 1474 N N . PHE A 1 194 ? 7.425 -4.203 -29.940 1.00 93.25 194 PHE A N 1
ATOM 1475 C CA . PHE A 1 194 ? 7.164 -5.039 -31.111 1.00 93.25 194 PHE A CA 1
ATOM 1476 C C . PHE A 1 194 ? 6.038 -4.489 -32.001 1.00 93.25 194 PHE A C 1
ATOM 1478 O O . PHE A 1 194 ? 6.159 -4.503 -33.223 1.00 93.25 194 PHE A O 1
ATOM 1485 N N . PHE A 1 195 ? 4.942 -4.007 -31.405 1.00 94.31 195 PHE A N 1
ATOM 1486 C CA . PHE A 1 195 ? 3.789 -3.491 -32.158 1.00 94.31 195 PHE A CA 1
ATOM 1487 C C . PHE A 1 195 ? 3.946 -2.028 -32.608 1.00 94.31 195 PHE A C 1
ATOM 1489 O O . PHE A 1 195 ? 3.329 -1.634 -33.596 1.00 94.31 195 PHE A O 1
ATOM 1496 N N . PHE A 1 196 ? 4.764 -1.232 -31.914 1.00 93.75 196 PHE A N 1
ATOM 1497 C CA . PHE A 1 196 ? 4.958 0.203 -32.155 1.00 93.75 196 PHE A CA 1
ATOM 1498 C C . PHE A 1 196 ? 6.452 0.578 -32.179 1.00 93.75 196 PHE A C 1
ATOM 1500 O O . PHE A 1 196 ? 6.912 1.329 -31.314 1.00 93.75 196 PHE A O 1
ATOM 1507 N N . PRO A 1 197 ? 7.229 0.076 -33.155 1.00 90.56 197 PRO A N 1
ATOM 1508 C CA . PRO A 1 197 ? 8.685 0.217 -33.165 1.00 90.56 197 PRO A CA 1
ATOM 1509 C C . PRO A 1 197 ? 9.158 1.673 -33.270 1.00 90.56 197 PRO A C 1
ATOM 1511 O O . PRO A 1 197 ? 10.093 2.047 -32.566 1.00 90.56 197 PRO A O 1
ATOM 1514 N N . ASP A 1 198 ? 8.496 2.506 -34.081 1.00 93.44 198 ASP A N 1
ATOM 1515 C CA . ASP A 1 198 ? 8.890 3.911 -34.264 1.00 93.44 198 ASP A CA 1
ATOM 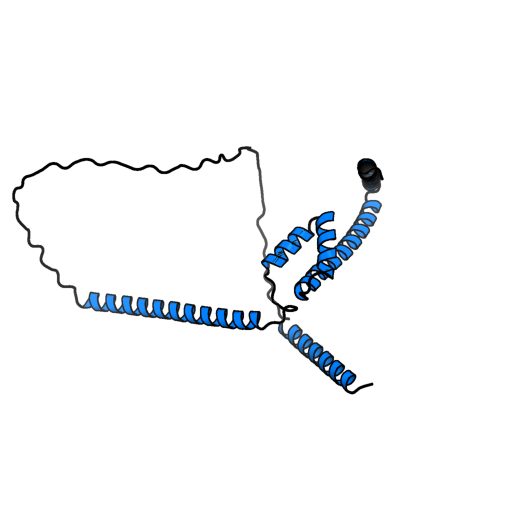1516 C C . ASP A 1 198 ? 8.722 4.713 -32.961 1.00 93.44 198 ASP A C 1
ATOM 1518 O O . ASP A 1 198 ? 9.645 5.375 -32.494 1.00 93.44 198 ASP A O 1
ATOM 1522 N N . ILE A 1 199 ? 7.562 4.571 -32.309 1.00 91.69 199 ILE A N 1
ATOM 1523 C CA . ILE A 1 199 ? 7.249 5.259 -31.046 1.00 91.69 199 ILE A CA 1
ATOM 1524 C C . ILE A 1 199 ? 8.155 4.755 -29.916 1.00 91.69 199 ILE A C 1
ATOM 1526 O O . ILE A 1 199 ? 8.605 5.533 -29.076 1.00 91.69 199 ILE A O 1
ATOM 1530 N N . ALA A 1 200 ? 8.419 3.449 -29.875 1.00 89.38 200 ALA A N 1
ATOM 1531 C CA . ALA A 1 200 ? 9.300 2.863 -28.876 1.00 89.38 200 ALA A CA 1
ATOM 1532 C C . ALA A 1 200 ? 10.754 3.328 -29.045 1.00 89.38 200 ALA A C 1
ATOM 1534 O O . ALA A 1 200 ? 11.412 3.597 -28.041 1.00 89.38 200 ALA A O 1
ATOM 1535 N N . GLY A 1 201 ? 11.236 3.462 -30.286 1.00 89.75 201 GLY A N 1
ATOM 1536 C CA . GLY A 1 201 ? 12.561 4.004 -30.590 1.00 89.75 201 GLY A CA 1
ATOM 1537 C C . GLY A 1 201 ? 12.716 5.453 -30.129 1.00 89.75 201 GLY A C 1
ATOM 1538 O O . GLY A 1 201 ? 13.666 5.765 -29.410 1.00 89.75 201 GLY A O 1
ATOM 1539 N N . ASP A 1 202 ? 11.745 6.310 -30.453 1.00 91.75 202 ASP A N 1
ATOM 1540 C CA . ASP A 1 202 ? 11.740 7.714 -30.022 1.00 91.75 202 ASP A CA 1
ATOM 1541 C C . ASP A 1 202 ? 11.700 7.847 -28.492 1.00 91.75 202 ASP A C 1
ATOM 1543 O O . ASP A 1 202 ? 12.430 8.652 -27.907 1.00 91.75 202 ASP A O 1
ATOM 1547 N N . LEU A 1 203 ? 10.886 7.028 -27.816 1.00 89.44 203 LEU A N 1
ATOM 1548 C CA . LEU A 1 203 ? 10.787 7.035 -26.357 1.00 89.44 203 LEU A CA 1
ATOM 1549 C C . LEU A 1 203 ? 12.065 6.514 -25.681 1.00 89.44 203 LEU A C 1
ATOM 1551 O O . LEU A 1 203 ? 12.462 7.045 -24.644 1.00 89.44 203 LEU A O 1
ATOM 1555 N N . ALA A 1 204 ? 12.713 5.497 -26.255 1.00 89.31 204 ALA A N 1
ATOM 1556 C CA . ALA A 1 204 ? 13.976 4.969 -25.749 1.00 89.31 204 ALA A CA 1
ATOM 1557 C C . ALA A 1 204 ? 15.092 6.018 -25.845 1.00 89.31 204 ALA A C 1
ATOM 1559 O O . ALA A 1 204 ? 15.767 6.272 -24.848 1.00 89.31 204 ALA A O 1
ATOM 1560 N N . LEU A 1 205 ? 15.218 6.694 -26.993 1.00 92.56 205 LEU A N 1
ATOM 1561 C CA . LEU A 1 205 ? 16.173 7.790 -27.176 1.00 92.56 205 LEU A CA 1
ATOM 1562 C C . LEU A 1 205 ? 15.900 8.939 -26.201 1.00 92.56 205 LEU A C 1
ATOM 1564 O O . LEU A 1 205 ? 16.811 9.400 -25.517 1.00 92.56 205 LEU A O 1
ATOM 1568 N N . ALA A 1 206 ? 14.642 9.373 -26.076 1.00 91.31 206 ALA A N 1
ATOM 1569 C CA . ALA A 1 206 ? 14.261 10.408 -25.114 1.00 91.31 206 ALA A CA 1
ATOM 1570 C C . ALA A 1 206 ? 14.608 10.012 -23.666 1.00 91.31 206 ALA A C 1
ATOM 1572 O O . ALA A 1 206 ? 15.075 10.845 -22.888 1.00 91.31 206 ALA A O 1
ATOM 1573 N N . GLY A 1 207 ? 14.417 8.737 -23.315 1.00 89.50 207 GLY A N 1
ATOM 1574 C CA . GLY A 1 207 ? 14.802 8.182 -22.021 1.00 89.50 207 GLY A CA 1
ATOM 1575 C C . GLY A 1 207 ? 16.313 8.218 -21.779 1.00 89.50 207 GLY A C 1
ATOM 1576 O O . GLY A 1 207 ? 16.739 8.635 -20.702 1.00 89.50 207 GLY A O 1
ATOM 1577 N N . GLU A 1 208 ? 17.123 7.834 -22.770 1.00 90.50 208 GLU A N 1
ATOM 1578 C CA . GLU A 1 208 ? 18.589 7.902 -22.694 1.00 90.50 208 GLU A CA 1
ATOM 1579 C C . GLU A 1 208 ? 19.086 9.337 -22.479 1.00 90.50 208 GLU A C 1
ATOM 1581 O O . GLU A 1 208 ? 19.912 9.568 -21.593 1.00 90.50 208 GLU A O 1
ATOM 1586 N N . TYR A 1 209 ? 18.544 10.313 -23.216 1.00 91.50 209 TYR A N 1
ATOM 1587 C CA . TYR A 1 209 ? 18.889 11.726 -23.029 1.00 91.50 209 TYR A CA 1
ATOM 1588 C C . TYR A 1 209 ? 18.517 12.228 -21.635 1.00 91.50 209 TYR A C 1
ATOM 1590 O O . TYR A 1 209 ? 19.340 12.843 -20.962 1.00 91.50 209 TYR A O 1
ATOM 1598 N N . PHE A 1 210 ? 17.312 11.910 -21.161 1.00 90.81 210 PHE A N 1
ATOM 1599 C CA . PHE A 1 210 ? 16.864 12.301 -19.827 1.00 90.81 210 PHE A CA 1
ATOM 1600 C C . PHE A 1 210 ? 17.751 11.717 -18.714 1.00 90.81 210 PHE A C 1
ATOM 1602 O O . PHE A 1 210 ? 18.101 12.415 -17.763 1.00 90.81 210 PHE A O 1
ATOM 1609 N N . LEU A 1 211 ? 18.150 10.446 -18.833 1.00 88.62 211 LEU A N 1
ATOM 1610 C CA . LEU A 1 211 ? 19.077 9.800 -17.899 1.00 88.62 211 LEU A CA 1
ATOM 1611 C C . LEU A 1 211 ? 20.474 10.426 -17.951 1.00 88.62 211 LEU A C 1
ATOM 1613 O O . LEU A 1 211 ? 21.065 10.660 -16.898 1.00 88.62 211 LEU A O 1
ATOM 1617 N N . SER A 1 212 ? 20.982 10.723 -19.149 1.00 91.00 212 SER A N 1
ATOM 1618 C CA . SER A 1 212 ? 22.265 11.407 -19.331 1.00 91.00 212 SER A CA 1
ATOM 1619 C C . SER A 1 212 ? 22.255 12.799 -18.697 1.00 91.00 212 SER A C 1
ATOM 1621 O O . SER A 1 212 ? 23.200 13.152 -17.996 1.00 91.00 212 SER A O 1
ATOM 1623 N N . ASP A 1 213 ? 21.185 13.573 -18.888 1.00 89.69 213 ASP A N 1
ATOM 1624 C CA . ASP A 1 213 ? 21.030 14.901 -18.285 1.00 89.69 213 ASP A CA 1
ATOM 1625 C C . ASP A 1 213 ? 20.943 14.825 -16.757 1.00 89.69 213 ASP A C 1
ATOM 1627 O O . ASP A 1 213 ? 21.547 15.641 -16.059 1.00 89.69 213 ASP A O 1
ATOM 1631 N N . ILE A 1 214 ? 20.242 13.821 -16.215 1.00 89.75 214 ILE A N 1
ATOM 1632 C CA . ILE A 1 214 ? 20.216 13.562 -14.771 1.00 89.75 214 ILE A CA 1
ATOM 1633 C C . ILE A 1 214 ? 21.624 13.257 -14.258 1.00 89.75 214 ILE A C 1
ATOM 1635 O O . ILE A 1 214 ? 22.063 13.880 -13.295 1.00 89.75 214 ILE A O 1
ATOM 1639 N N . LEU A 1 215 ? 22.341 12.318 -14.877 1.00 91.19 215 LEU A N 1
ATOM 1640 C CA . LEU A 1 215 ? 23.683 11.932 -14.434 1.00 91.19 215 LEU A CA 1
ATOM 1641 C C . LEU A 1 215 ? 24.654 13.116 -14.501 1.00 91.19 215 LEU A C 1
ATOM 1643 O O . LEU A 1 215 ? 25.328 13.406 -13.511 1.00 91.19 215 LEU A O 1
ATOM 1647 N N . ALA A 1 216 ? 24.613 13.885 -15.592 1.00 92.88 216 ALA A N 1
ATOM 1648 C CA . ALA A 1 216 ? 25.390 15.109 -15.747 1.00 92.88 216 ALA A CA 1
ATOM 1649 C C . ALA A 1 216 ? 25.056 16.158 -14.671 1.00 92.88 216 ALA A C 1
ATOM 1651 O O . ALA A 1 216 ? 25.966 16.780 -14.121 1.00 92.88 216 ALA A O 1
ATOM 1652 N N . ALA A 1 217 ? 23.778 16.327 -14.308 1.00 89.56 217 ALA A N 1
ATOM 1653 C CA . ALA A 1 217 ? 23.361 17.231 -13.233 1.00 89.56 217 ALA A CA 1
ATOM 1654 C C . ALA A 1 217 ? 23.899 16.812 -11.852 1.00 89.56 217 ALA A C 1
ATOM 1656 O O . ALA A 1 217 ? 24.102 17.665 -10.986 1.00 89.56 217 ALA A O 1
ATOM 1657 N N . PHE A 1 218 ? 24.163 15.519 -11.651 1.00 90.56 218 PHE A N 1
ATOM 1658 C CA . PHE A 1 218 ? 24.799 14.982 -10.446 1.00 90.56 218 PHE A CA 1
ATOM 1659 C C . PHE A 1 218 ? 26.326 14.814 -10.573 1.00 90.56 218 PHE A C 1
ATOM 1661 O O . PHE A 1 218 ? 26.961 14.391 -9.606 1.00 90.56 218 PHE A O 1
ATOM 1668 N N . GLY A 1 219 ? 26.927 15.185 -11.712 1.00 83.94 219 GLY A N 1
ATOM 1669 C CA . GLY A 1 219 ? 28.367 15.071 -11.971 1.00 83.94 219 GLY A CA 1
ATOM 1670 C C . GLY A 1 219 ? 28.889 13.629 -12.035 1.00 83.94 219 GLY A C 1
ATOM 1671 O O . GLY A 1 219 ? 30.062 13.408 -11.727 1.00 83.94 219 GLY A O 1
ATOM 1672 N N . LEU A 1 220 ? 28.013 12.673 -12.368 1.00 67.88 220 LEU A N 1
ATOM 1673 C CA . LEU A 1 220 ? 28.289 11.236 -12.504 1.00 67.88 220 LEU A CA 1
ATOM 1674 C C . LEU A 1 220 ? 28.502 10.824 -13.962 1.00 67.88 220 LEU A C 1
ATOM 1676 O O . LEU A 1 220 ? 27.851 11.420 -14.848 1.00 67.88 220 LEU A O 1
#